Protein AF-I7CII6-F1 (afdb_monomer)

Foldseek 3Di:
DDQDQDDDDDDDDDDDDDDPPVPPPSPSPPPFFDWFWEAEPPPDRDIATATDGNVPNFWQDQQAQKEWEWEWDQPPPVGIAIEIAMDGDPVSGYGYYYYDPRSVHRYCRPGHHDPAWDKAWEQEPVDRDIDIDIAHHQWAWDWDQDPNWTKTWTDNPPPLADFDWDDRPQKTWTDDHPDSYTYIYGPPFDKDKGWGWDDDPPNGTTIMITIDGD

Mean predicted aligned error: 11.86 Å

Nearest PDB structures (foldseek):
  6gxz-assembly2_D  TM=3.093E-01  e=2.184E+00  Homo sapiens
  21bi-assembly1_A  TM=2.264E-01  e=2.184E+00  Homo sapiens
  5okn-assembly7_G  TM=2.406E-01  e=8.728E+00  Homo sapiens

Organism: Mycoplasma haematolamae (strain Purdue) (NCBI:txid1212765)

Secondary structure (DSSP, 8-state):
---------PPP-----S------------SS-EEEEEEESSSTT-EEEEEE-TTT-----TT-SEEEEEEEEE-GGG-EEEEEEEEE-TT---EEEE-GGGGG-SB-TTSPBPTTPEEEEEEESSSS-EEEEEEPTT-EEEEEEETTEEEEEEES---TTS--EEEETTEEEEEPTTSSEEEEEESSS-EEEEEEEEE-STTPEEEEEEEEE-

Sequence (214 aa):
MNWTKNIAYAVAFLSGTGTVAKVTYDYSVPSGGKLVKAKKDHASGQEVGVWLPDSLAKEIPEKSKLQMVLGIHKSGEKGECINVSYQGDASSRGGVILQGTLANHSDLRNMTICNGQEIWTVTVKEKEENKKIRCPYGYGLTTDSRDGRKLLKCRTDRRNTENEELNLEGIKCKKELYKNLFVCTADSKVLSTEYTALPGASNRQDPAIELKTN

Solvent-accessible surface area (backbone atoms only — not comparable to full-atom values): 12582 Å² total; per-residue (Å²): 139,87,83,80,90,75,89,74,90,74,84,80,84,89,77,81,93,74,79,88,73,79,78,73,75,80,73,78,69,70,91,67,46,34,79,42,72,28,33,29,75,85,45,91,78,44,70,44,70,28,32,28,25,61,97,60,48,69,83,48,51,52,77,19,26,24,27,42,36,36,32,78,38,78,54,69,98,75,42,69,20,42,36,80,48,44,40,61,38,97,82,29,65,18,23,40,34,23,30,78,76,47,52,78,54,54,68,41,51,89,52,48,65,50,85,63,56,44,67,36,36,42,31,42,72,93,43,99,49,73,49,75,50,73,21,57,71,64,28,24,79,42,82,45,80,57,96,91,38,45,32,40,29,56,37,73,68,57,74,74,85,55,81,45,75,45,78,52,92,67,30,44,31,36,40,45,77,88,45,60,35,32,46,28,45,45,86,86,42,56,69,46,78,42,56,32,46,40,90,39,85,71,100,42,30,38,55,30,39,36,56,43,73,96

pLDDT: mean 74.93, std 17.44, range [28.62, 91.62]

Radius of gyration: 19.78 Å; Cα contacts (8 Å, |Δi|>4): 459; chains: 1; bounding box: 50×59×42 Å

Structure (mmCIF, N/CA/C/O backbone):
data_AF-I7CII6-F1
#
_entry.id   AF-I7CII6-F1
#
loop_
_atom_site.group_PDB
_atom_site.id
_atom_site.type_symbol
_atom_site.label_atom_id
_atom_site.label_alt_id
_atom_site.label_comp_id
_atom_site.label_asym_id
_atom_site.label_entity_id
_atom_site.label_seq_id
_atom_site.pdbx_PDB_ins_code
_atom_site.Cartn_x
_atom_site.Cartn_y
_atom_site.Cartn_z
_atom_site.occupancy
_atom_site.B_iso_or_equiv
_atom_site.auth_seq_id
_atom_site.auth_comp_id
_atom_site.auth_asym_id
_atom_site.auth_atom_id
_atom_site.pdbx_PDB_model_num
ATOM 1 N N . MET A 1 1 ? 30.059 -0.214 8.439 1.00 31.77 1 MET A N 1
ATOM 2 C CA . MET A 1 1 ? 29.279 -1.041 7.491 1.00 31.77 1 MET A CA 1
ATOM 3 C C . MET A 1 1 ? 29.060 -2.396 8.139 1.00 31.77 1 MET A C 1
ATOM 5 O O . MET A 1 1 ? 29.992 -3.187 8.178 1.00 31.77 1 MET A O 1
ATOM 9 N N . ASN A 1 2 ? 27.883 -2.633 8.718 1.00 29.58 2 ASN A N 1
ATOM 10 C CA . ASN A 1 2 ? 27.575 -3.902 9.380 1.00 29.58 2 ASN A CA 1
ATOM 11 C C . ASN A 1 2 ? 26.781 -4.780 8.411 1.00 29.58 2 ASN A C 1
ATOM 13 O O . ASN A 1 2 ? 25.646 -4.459 8.077 1.00 29.58 2 ASN A O 1
ATOM 17 N N . TRP A 1 3 ? 27.401 -5.861 7.943 1.00 28.62 3 TRP A N 1
ATOM 18 C CA . TRP A 1 3 ? 26.752 -6.902 7.149 1.00 28.62 3 TRP A CA 1
ATOM 19 C C . TRP A 1 3 ? 26.137 -7.925 8.104 1.00 28.62 3 TRP A C 1
ATOM 21 O O . TRP A 1 3 ? 26.843 -8.484 8.943 1.00 28.62 3 TRP A O 1
ATOM 31 N N . THR A 1 4 ? 24.834 -8.180 7.999 1.00 34.09 4 THR A N 1
ATOM 32 C CA . THR A 1 4 ? 24.155 -9.191 8.820 1.00 34.09 4 THR A CA 1
ATOM 33 C C . THR A 1 4 ? 24.013 -10.477 8.012 1.00 34.09 4 THR A C 1
ATOM 35 O O . THR A 1 4 ? 23.279 -10.520 7.027 1.00 34.09 4 THR A O 1
ATOM 38 N N . LYS A 1 5 ? 24.730 -11.534 8.410 1.00 31.25 5 LYS A N 1
ATOM 39 C CA . LYS A 1 5 ? 24.571 -12.878 7.840 1.00 31.25 5 LYS A CA 1
ATOM 40 C C . LYS A 1 5 ? 23.286 -13.494 8.395 1.00 31.25 5 LYS A C 1
ATOM 42 O O . LYS A 1 5 ? 23.275 -13.945 9.534 1.00 31.25 5 LYS A O 1
ATOM 47 N N . ASN A 1 6 ? 22.212 -13.509 7.612 1.00 38.72 6 ASN A N 1
ATOM 48 C CA . ASN A 1 6 ? 21.009 -14.270 7.944 1.00 38.72 6 ASN A CA 1
ATOM 49 C C . ASN A 1 6 ? 20.972 -15.532 7.079 1.00 38.72 6 ASN A C 1
ATOM 51 O O . ASN A 1 6 ? 20.890 -15.448 5.856 1.00 38.72 6 ASN A O 1
ATOM 55 N N . ILE A 1 7 ? 21.059 -16.698 7.720 1.00 38.06 7 ILE A N 1
ATOM 56 C CA . ILE A 1 7 ? 20.942 -18.005 7.067 1.00 38.06 7 ILE A CA 1
ATOM 57 C C . ILE A 1 7 ? 19.471 -18.194 6.682 1.00 38.06 7 ILE A C 1
ATOM 59 O O . ILE A 1 7 ? 18.633 -18.488 7.533 1.00 38.06 7 ILE A O 1
ATOM 63 N N . ALA A 1 8 ? 19.144 -17.997 5.407 1.00 39.72 8 ALA A N 1
ATOM 64 C CA . ALA A 1 8 ? 17.835 -18.339 4.865 1.00 39.72 8 ALA A CA 1
ATOM 65 C C . ALA A 1 8 ? 17.849 -19.808 4.420 1.00 39.72 8 ALA A C 1
ATOM 67 O O . ALA A 1 8 ? 18.541 -20.177 3.472 1.00 39.72 8 ALA A O 1
ATOM 68 N N . TYR A 1 9 ? 17.085 -20.656 5.107 1.00 36.91 9 TYR A N 1
ATOM 69 C CA . TYR A 1 9 ? 16.811 -22.022 4.665 1.00 36.91 9 TYR A CA 1
ATOM 70 C C . TYR A 1 9 ? 15.912 -21.970 3.420 1.00 36.91 9 TYR A C 1
ATOM 72 O O . TYR A 1 9 ? 14.701 -21.800 3.533 1.00 36.91 9 TYR A O 1
ATOM 80 N N . ALA A 1 10 ? 16.501 -22.078 2.228 1.00 38.69 10 ALA A N 1
ATOM 81 C CA . ALA A 1 10 ? 15.765 -22.218 0.976 1.00 38.69 10 ALA A CA 1
ATOM 82 C C . ALA A 1 10 ? 15.686 -23.697 0.565 1.00 38.69 10 ALA A C 1
ATOM 84 O O . ALA A 1 10 ? 16.674 -24.430 0.594 1.00 38.69 10 ALA A O 1
ATOM 85 N N . VAL A 1 11 ? 14.473 -24.120 0.217 1.00 42.62 11 VAL A N 1
ATOM 86 C CA . VAL A 1 11 ? 14.069 -25.486 -0.134 1.00 42.62 11 VAL A CA 1
ATOM 87 C C . VAL A 1 11 ? 14.785 -25.956 -1.407 1.00 42.62 11 VAL A C 1
ATOM 89 O O . VAL A 1 11 ? 14.817 -25.246 -2.410 1.00 42.62 11 VAL A O 1
ATOM 92 N N . ALA A 1 12 ? 15.359 -27.160 -1.355 1.00 41.09 12 ALA A N 1
ATOM 93 C CA . ALA A 1 12 ? 16.062 -27.793 -2.465 1.00 41.09 12 ALA A CA 1
ATOM 94 C C . ALA A 1 12 ? 15.090 -28.197 -3.589 1.00 41.09 12 ALA A C 1
ATOM 96 O O . ALA A 1 12 ? 14.131 -28.931 -3.351 1.00 41.09 12 ALA A O 1
ATOM 97 N N . PHE A 1 13 ? 15.369 -27.765 -4.821 1.00 38.56 13 PHE A N 1
ATOM 98 C CA . PHE A 1 13 ? 14.765 -28.350 -6.018 1.00 38.56 13 PHE A CA 1
ATOM 99 C C . PHE A 1 13 ? 15.357 -29.750 -6.237 1.00 38.56 13 PHE A C 1
ATOM 101 O O . PHE A 1 13 ? 16.550 -29.906 -6.493 1.00 38.56 13 PHE A O 1
ATOM 108 N N . LEU A 1 14 ? 14.513 -30.774 -6.101 1.00 40.56 14 LEU A N 1
ATOM 109 C CA . LEU A 1 14 ? 14.818 -32.166 -6.421 1.00 40.56 14 LEU A CA 1
ATOM 110 C C . LEU A 1 14 ? 14.778 -32.375 -7.938 1.00 40.56 14 LEU A C 1
ATOM 112 O O . LEU A 1 14 ? 13.701 -32.428 -8.525 1.00 40.56 14 LEU A O 1
ATOM 116 N N . SER A 1 15 ? 15.942 -32.585 -8.550 1.00 33.59 15 SER A N 1
ATOM 117 C CA . SER A 1 15 ? 16.064 -33.429 -9.742 1.00 33.59 15 SER A CA 1
ATOM 118 C C . SER A 1 15 ? 17.517 -33.841 -9.964 1.00 33.59 15 SER A C 1
ATOM 120 O O . SER A 1 15 ? 18.387 -32.981 -10.061 1.00 33.59 15 SER A O 1
ATOM 122 N N . GLY A 1 16 ? 17.749 -35.144 -10.127 1.00 35.50 16 GLY A N 1
ATOM 123 C CA . GLY A 1 16 ? 18.938 -35.663 -10.805 1.00 35.50 16 GLY A CA 1
ATOM 124 C C . GLY A 1 16 ? 20.032 -36.193 -9.885 1.00 35.50 16 GLY A C 1
ATOM 125 O O . GLY A 1 16 ? 20.806 -35.451 -9.299 1.00 35.50 16 GLY A O 1
ATOM 126 N N . THR A 1 17 ? 20.097 -37.514 -9.804 1.00 46.38 17 THR A N 1
ATOM 127 C CA . THR A 1 17 ? 21.139 -38.343 -9.193 1.00 46.38 17 THR A CA 1
ATOM 128 C C . THR A 1 17 ? 22.557 -37.987 -9.656 1.00 46.38 17 THR A C 1
ATOM 130 O O . THR A 1 17 ? 22.828 -38.002 -10.854 1.00 46.38 17 THR A O 1
ATOM 133 N N . GLY A 1 18 ? 23.474 -37.780 -8.705 1.00 33.88 18 GLY A N 1
ATOM 134 C CA . GLY A 1 18 ? 24.918 -37.724 -8.955 1.00 33.88 18 GLY A CA 1
ATOM 135 C C . GLY A 1 18 ? 25.623 -36.691 -8.081 1.00 33.88 18 GLY A C 1
ATOM 136 O O . GLY A 1 18 ? 25.582 -35.509 -8.385 1.00 33.88 18 GLY A O 1
ATOM 137 N N . THR A 1 19 ? 26.276 -37.144 -7.002 1.00 37.19 19 THR A N 1
ATOM 138 C CA . THR A 1 19 ? 27.206 -36.364 -6.152 1.00 37.19 19 THR A CA 1
ATOM 139 C C . THR A 1 19 ? 26.698 -34.988 -5.705 1.00 37.19 19 THR A C 1
ATOM 141 O O . THR A 1 19 ? 26.889 -33.978 -6.375 1.00 37.19 19 THR A O 1
ATOM 144 N N . VAL A 1 20 ? 26.101 -34.942 -4.509 1.00 39.72 20 VAL A N 1
ATOM 145 C CA . VAL A 1 20 ? 25.655 -33.714 -3.834 1.00 39.72 20 VAL A CA 1
ATOM 146 C C . VAL A 1 20 ? 26.872 -32.863 -3.449 1.00 39.72 20 VAL A C 1
ATOM 148 O O . VAL A 1 20 ? 27.310 -32.843 -2.300 1.00 39.72 20 VAL A O 1
ATOM 151 N N . ALA A 1 21 ? 27.428 -32.133 -4.412 1.00 35.44 21 ALA A N 1
ATOM 152 C CA . ALA A 1 21 ? 28.144 -30.908 -4.118 1.00 35.44 21 ALA A CA 1
ATOM 153 C C . ALA A 1 21 ? 27.093 -29.951 -3.556 1.00 35.44 21 ALA A C 1
ATOM 155 O O . ALA A 1 21 ? 26.259 -29.409 -4.281 1.00 35.44 21 ALA A O 1
ATOM 156 N N . LYS A 1 22 ? 27.069 -29.819 -2.230 1.00 37.97 22 LYS A N 1
ATOM 157 C CA . LYS A 1 22 ? 26.228 -28.866 -1.514 1.00 37.97 22 LYS A CA 1
ATOM 158 C C . LYS A 1 22 ? 26.759 -27.468 -1.841 1.00 37.97 22 LYS A C 1
ATOM 160 O O . LYS A 1 22 ? 27.524 -26.891 -1.072 1.00 37.97 22 LYS A O 1
ATOM 165 N N . VAL A 1 23 ? 26.426 -26.963 -3.030 1.00 38.12 23 VAL A N 1
ATOM 166 C CA . VAL A 1 23 ? 26.737 -25.596 -3.441 1.00 38.12 23 VAL A CA 1
ATOM 167 C C . VAL A 1 23 ? 25.878 -24.700 -2.567 1.00 38.12 23 VAL A C 1
ATOM 169 O O . VAL A 1 23 ? 24.705 -24.446 -2.828 1.00 38.12 23 VAL A O 1
ATOM 172 N N . THR A 1 24 ? 26.462 -24.304 -1.444 1.00 37.50 24 THR A N 1
ATOM 173 C CA . THR A 1 24 ? 25.877 -23.314 -0.557 1.00 37.50 24 THR A CA 1
ATOM 174 C C . THR A 1 24 ? 26.123 -21.993 -1.264 1.00 37.50 24 THR A C 1
ATOM 176 O O . THR A 1 24 ? 27.210 -21.430 -1.168 1.00 37.50 24 THR A O 1
ATOM 179 N N . TYR A 1 25 ? 25.169 -21.551 -2.082 1.00 37.03 25 TYR A N 1
ATOM 180 C CA . TYR A 1 25 ? 25.204 -20.188 -2.585 1.00 37.03 25 TYR A CA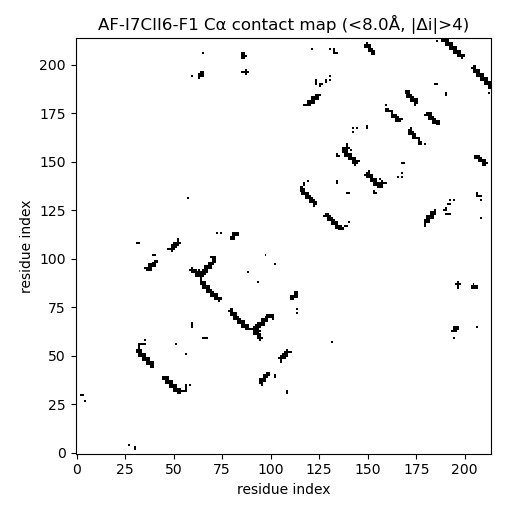 1
ATOM 181 C C . TYR A 1 25 ? 25.037 -19.279 -1.369 1.00 37.03 25 TYR A C 1
ATOM 183 O O . TYR A 1 25 ? 23.935 -19.149 -0.835 1.00 37.03 25 TYR A O 1
ATOM 191 N N . ASP A 1 26 ? 26.140 -18.682 -0.917 1.00 32.00 26 ASP A N 1
ATOM 192 C CA . ASP A 1 26 ? 26.126 -17.509 -0.049 1.00 32.00 26 ASP A CA 1
ATOM 193 C C . ASP A 1 26 ? 25.464 -16.382 -0.856 1.00 32.00 26 ASP A C 1
ATOM 195 O O . ASP A 1 26 ? 26.118 -15.543 -1.480 1.00 32.00 26 ASP A O 1
ATOM 199 N N . TYR A 1 27 ? 24.129 -16.387 -0.901 1.00 39.34 27 TYR A N 1
ATOM 200 C CA . TYR A 1 27 ? 23.359 -15.218 -1.292 1.00 39.34 27 TYR A CA 1
ATOM 201 C C . TYR A 1 27 ? 23.576 -14.192 -0.187 1.00 39.34 27 TYR A C 1
ATOM 203 O O . TYR A 1 27 ? 22.810 -14.076 0.768 1.00 39.34 27 TYR A O 1
ATOM 211 N N . SER A 1 28 ? 24.671 -13.451 -0.311 1.00 41.22 28 SER A N 1
ATOM 212 C CA . SER A 1 28 ? 24.810 -12.161 0.336 1.00 41.22 28 SER A CA 1
ATOM 213 C C . SER A 1 28 ? 23.635 -11.330 -0.166 1.00 41.22 28 SER A C 1
ATOM 215 O O . SER A 1 28 ? 23.586 -10.936 -1.325 1.00 41.22 28 SER A O 1
ATOM 217 N N . VAL A 1 29 ? 22.616 -11.163 0.677 1.00 46.69 29 VAL A N 1
ATOM 218 C CA . VAL A 1 29 ? 21.493 -10.272 0.401 1.00 46.69 29 VAL A CA 1
ATOM 219 C C . VAL A 1 29 ? 21.997 -8.863 0.713 1.00 46.69 29 VAL A C 1
ATOM 221 O O . VAL A 1 29 ? 22.293 -8.596 1.880 1.00 46.69 29 VAL A O 1
ATOM 224 N N . PRO A 1 30 ? 22.141 -7.960 -0.280 1.00 45.31 30 PRO A N 1
ATOM 225 C CA . PRO A 1 30 ? 22.404 -6.555 -0.007 1.00 45.31 30 PRO A CA 1
ATOM 226 C C . PRO A 1 30 ? 21.464 -6.024 1.072 1.00 45.31 30 PRO A C 1
ATOM 228 O O . PRO A 1 30 ? 20.262 -6.295 1.033 1.00 45.31 30 PRO A O 1
ATOM 231 N N . SER A 1 31 ? 22.020 -5.290 2.035 1.00 58.12 31 SER A N 1
ATOM 232 C CA . SER A 1 31 ? 21.248 -4.620 3.076 1.00 58.12 31 SER A CA 1
ATOM 233 C C . SER A 1 31 ? 20.226 -3.682 2.434 1.00 58.12 31 SER A C 1
ATOM 235 O O . SER A 1 31 ? 20.609 -2.762 1.712 1.00 58.12 31 SER A O 1
ATOM 237 N N . GLY A 1 32 ? 18.950 -3.921 2.720 1.00 66.50 32 GLY A N 1
ATOM 238 C CA . GLY A 1 32 ? 17.827 -3.137 2.224 1.00 66.50 32 GLY A CA 1
ATOM 239 C C . GLY A 1 32 ? 17.033 -3.856 1.135 1.00 66.50 32 GLY A C 1
ATOM 240 O O . GLY A 1 32 ? 17.577 -4.350 0.150 1.00 66.50 32 GLY A O 1
ATOM 241 N N . GLY A 1 33 ? 15.723 -3.926 1.327 1.00 74.38 33 GLY A N 1
ATOM 242 C CA . GLY A 1 33 ? 14.744 -4.516 0.429 1.00 74.38 33 GLY A CA 1
ATOM 243 C C . GLY A 1 33 ? 14.133 -5.829 0.917 1.00 74.38 33 GLY A C 1
ATOM 244 O O . GLY A 1 33 ? 14.602 -6.462 1.860 1.00 74.38 33 GLY A O 1
ATOM 245 N N . LYS A 1 34 ? 13.060 -6.256 0.243 1.00 84.81 34 LYS A N 1
ATOM 246 C CA . LYS A 1 34 ? 12.370 -7.531 0.498 1.00 84.81 34 LYS A CA 1
ATOM 247 C C . LYS A 1 34 ? 12.097 -8.246 -0.820 1.00 84.81 34 LYS A C 1
ATOM 249 O O . LYS A 1 34 ? 11.680 -7.612 -1.790 1.00 84.81 34 LYS A O 1
ATOM 254 N N . LEU A 1 35 ? 12.314 -9.560 -0.837 1.00 86.69 35 LEU A N 1
ATOM 255 C CA . LEU A 1 35 ? 11.889 -10.421 -1.935 1.00 86.69 35 LEU A CA 1
ATOM 256 C C . LEU A 1 35 ? 10.369 -10.583 -1.877 1.00 86.69 35 LEU A C 1
ATOM 258 O O . LEU A 1 35 ? 9.829 -11.024 -0.861 1.00 86.69 35 LEU A O 1
ATOM 262 N N . VAL A 1 36 ? 9.687 -10.230 -2.961 1.00 86.50 36 VAL A N 1
ATOM 263 C CA . VAL A 1 36 ? 8.238 -10.408 -3.096 1.00 86.50 36 VAL A CA 1
ATOM 264 C C . VAL A 1 36 ? 7.915 -11.188 -4.358 1.00 86.50 36 VAL A C 1
ATOM 266 O O . VAL A 1 36 ? 8.675 -11.176 -5.328 1.00 86.50 36 VAL A O 1
ATOM 269 N N . LYS A 1 37 ? 6.755 -11.841 -4.357 1.00 88.88 37 LYS A N 1
ATOM 270 C CA . LYS A 1 37 ? 6.185 -12.448 -5.554 1.00 88.88 37 LYS A CA 1
ATOM 271 C C . LYS A 1 37 ? 5.469 -11.363 -6.359 1.00 88.88 37 LYS A C 1
ATOM 273 O O . LYS A 1 37 ? 4.604 -10.669 -5.825 1.00 88.88 37 LYS A O 1
ATOM 278 N N . ALA A 1 38 ? 5.849 -11.190 -7.619 1.00 88.62 38 ALA A N 1
ATOM 279 C CA . ALA A 1 38 ? 5.279 -10.182 -8.502 1.00 88.62 38 ALA A CA 1
ATOM 280 C C . ALA A 1 38 ? 4.771 -10.812 -9.802 1.00 88.62 38 ALA A C 1
ATOM 282 O O . ALA A 1 38 ? 5.410 -11.696 -10.371 1.00 88.62 38 ALA A O 1
ATOM 283 N N . LYS A 1 39 ? 3.618 -10.340 -10.274 1.00 89.56 39 LYS A N 1
ATOM 284 C CA . LYS A 1 39 ? 2.979 -10.766 -11.522 1.00 89.56 39 LYS A CA 1
ATOM 285 C C . LYS A 1 39 ? 3.499 -9.923 -12.680 1.00 89.56 39 LYS A C 1
ATOM 287 O O . LYS A 1 39 ? 3.647 -8.710 -12.545 1.00 89.56 39 LYS A O 1
ATOM 292 N N . LYS A 1 40 ? 3.746 -10.538 -13.832 1.00 88.69 40 LYS A N 1
ATOM 293 C CA . LYS A 1 40 ? 4.080 -9.806 -15.063 1.00 88.69 40 LYS A CA 1
ATOM 294 C C . LYS A 1 40 ? 2.801 -9.388 -15.790 1.00 88.69 40 LYS A C 1
ATOM 296 O O . LYS A 1 40 ? 1.938 -10.230 -16.017 1.00 88.69 40 LYS A O 1
ATOM 301 N N . ASP A 1 41 ? 2.702 -8.120 -16.188 1.00 78.69 41 ASP A N 1
ATOM 302 C CA . ASP A 1 41 ? 1.493 -7.541 -16.811 1.00 78.69 41 ASP A CA 1
ATOM 303 C C . ASP A 1 41 ? 1.114 -8.207 -18.157 1.00 78.69 41 ASP A C 1
ATOM 305 O O . ASP A 1 41 ? -0.058 -8.360 -18.483 1.00 78.69 41 ASP A O 1
ATOM 309 N N . HIS A 1 42 ? 2.104 -8.690 -18.923 1.00 63.06 42 HIS A N 1
ATOM 310 C CA . HIS A 1 42 ? 1.897 -9.198 -20.293 1.00 63.06 42 HIS A CA 1
ATOM 311 C C . HIS A 1 42 ? 2.171 -10.694 -20.506 1.00 63.06 42 HIS A C 1
ATOM 313 O O . HIS A 1 42 ? 1.974 -11.196 -21.609 1.00 63.06 42 HIS A O 1
ATOM 319 N N . ALA A 1 43 ? 2.608 -11.430 -19.483 1.00 58.53 43 ALA A N 1
ATOM 320 C CA . ALA A 1 43 ? 2.887 -12.860 -19.606 1.00 58.53 43 ALA A CA 1
ATOM 321 C C . ALA A 1 43 ? 1.905 -13.634 -18.732 1.00 58.53 43 ALA A C 1
ATOM 323 O O . ALA A 1 43 ? 2.163 -13.782 -17.547 1.00 58.53 43 ALA A O 1
ATOM 324 N N . SER A 1 44 ? 0.769 -14.055 -19.300 1.00 57.03 44 SER A N 1
ATOM 325 C CA . SER A 1 44 ? -0.172 -15.078 -18.793 1.00 57.03 44 SER A CA 1
ATOM 326 C C . SER A 1 44 ? -0.027 -15.484 -17.309 1.00 57.03 44 SER A C 1
ATOM 328 O O . SER A 1 44 ? 0.291 -16.634 -17.007 1.00 57.03 44 SER A O 1
ATOM 330 N N . GLY A 1 45 ? -0.218 -14.548 -16.372 1.00 62.91 45 GLY A N 1
ATOM 331 C CA . GLY A 1 45 ? -0.141 -14.823 -14.932 1.00 62.91 45 GLY A CA 1
ATOM 332 C C . GLY A 1 45 ? 1.204 -15.361 -14.416 1.00 62.91 45 GLY A C 1
ATOM 333 O O . GLY A 1 45 ? 1.234 -15.926 -13.327 1.00 62.91 45 GLY A O 1
ATOM 334 N N . GLN A 1 46 ? 2.304 -15.214 -15.161 1.00 79.75 46 GLN A N 1
ATOM 335 C CA . GLN A 1 46 ? 3.629 -15.612 -14.700 1.00 79.75 46 GLN A CA 1
ATOM 336 C C . GLN A 1 46 ? 4.039 -14.773 -13.492 1.00 79.75 46 GLN A C 1
ATOM 338 O O . GLN A 1 46 ? 4.060 -13.538 -13.533 1.00 79.75 46 GLN A O 1
ATOM 343 N N . GLU A 1 47 ? 4.403 -15.478 -12.428 1.00 86.25 47 GLU A N 1
ATOM 344 C CA . GLU A 1 47 ? 4.889 -14.901 -11.186 1.00 86.25 47 GLU A CA 1
ATOM 345 C C . GLU A 1 47 ? 6.400 -15.076 -11.083 1.00 86.25 47 GLU A C 1
ATOM 347 O O . GLU A 1 47 ? 6.946 -16.142 -11.364 1.00 86.25 47 GLU A O 1
ATOM 352 N N . VAL A 1 48 ? 7.079 -14.014 -10.668 1.00 87.06 48 VAL A N 1
ATOM 353 C CA . VAL A 1 48 ? 8.527 -13.989 -10.464 1.00 87.06 48 VAL A CA 1
ATOM 354 C C . VAL A 1 48 ? 8.860 -13.435 -9.090 1.00 87.06 48 VAL A C 1
ATOM 356 O O . VAL A 1 48 ? 8.157 -12.573 -8.564 1.00 87.06 48 VAL A O 1
ATOM 359 N N . GLY A 1 49 ? 9.943 -13.935 -8.500 1.00 88.75 49 GLY A N 1
ATOM 360 C CA . GLY A 1 49 ? 10.528 -13.328 -7.311 1.00 88.75 49 GLY A CA 1
ATOM 361 C C . GLY A 1 49 ? 11.299 -12.070 -7.698 1.00 88.75 49 GLY A C 1
ATOM 362 O O . GLY A 1 49 ? 12.200 -12.147 -8.533 1.00 88.75 49 GLY A O 1
ATOM 363 N N . VAL A 1 50 ? 10.958 -10.931 -7.095 1.00 88.00 50 VAL A N 1
ATOM 364 C CA . VAL A 1 50 ? 11.651 -9.655 -7.318 1.00 88.00 50 VAL A CA 1
ATOM 365 C C . VAL A 1 50 ? 12.045 -9.013 -5.999 1.00 88.00 50 VAL A C 1
ATOM 367 O O . VAL A 1 50 ? 11.235 -8.898 -5.078 1.00 88.00 50 VAL A O 1
ATOM 370 N N . TRP A 1 51 ? 13.299 -8.576 -5.909 1.00 89.44 51 TRP A N 1
ATOM 371 C CA . TRP A 1 51 ? 13.781 -7.781 -4.785 1.00 89.44 51 TRP A CA 1
ATOM 372 C C . TRP A 1 51 ? 13.337 -6.328 -4.940 1.00 89.44 51 TRP A C 1
ATOM 374 O O . TRP A 1 51 ? 13.787 -5.630 -5.847 1.00 89.44 51 TRP A O 1
ATOM 384 N N . LEU A 1 52 ? 12.456 -5.865 -4.054 1.00 88.50 52 LEU A N 1
ATOM 385 C CA . LEU A 1 52 ? 12.007 -4.473 -4.020 1.00 88.50 52 LEU A CA 1
ATOM 386 C C . LEU A 1 52 ? 12.872 -3.630 -3.077 1.00 88.50 52 LEU A C 1
ATOM 388 O O . LEU A 1 52 ? 13.311 -4.158 -2.055 1.00 88.50 52 LEU A O 1
ATOM 392 N N . PRO A 1 53 ? 13.066 -2.325 -3.351 1.00 86.75 53 PRO A N 1
ATOM 393 C CA . PRO A 1 53 ? 13.700 -1.408 -2.402 1.00 86.75 53 PRO A CA 1
ATOM 394 C C . PRO A 1 53 ? 12.874 -1.293 -1.108 1.00 86.75 53 PRO A C 1
ATOM 396 O O . PRO A 1 53 ? 11.656 -1.468 -1.134 1.00 86.75 53 PRO A O 1
ATOM 399 N N . ASP A 1 54 ? 13.497 -0.945 0.023 1.00 81.50 54 ASP A N 1
ATOM 400 C CA . ASP A 1 54 ? 12.842 -0.882 1.352 1.00 81.50 54 ASP A CA 1
ATOM 401 C C . ASP A 1 54 ? 11.568 -0.031 1.389 1.00 81.50 54 ASP A C 1
ATOM 403 O O . ASP A 1 54 ? 10.573 -0.349 2.041 1.00 81.50 54 ASP A O 1
ATOM 407 N N . SER A 1 55 ? 11.572 1.063 0.641 1.00 77.81 55 SER A N 1
ATOM 408 C CA . SER A 1 55 ? 10.438 1.975 0.510 1.00 77.81 55 SER A CA 1
ATOM 409 C C . SER A 1 55 ? 9.234 1.350 -0.220 1.00 77.81 55 SER A C 1
ATOM 411 O O . SER A 1 55 ? 8.109 1.838 -0.063 1.00 77.81 55 SER A O 1
ATOM 413 N N . LEU A 1 56 ? 9.445 0.250 -0.955 1.00 79.88 56 LEU A N 1
ATOM 414 C CA . LEU A 1 56 ? 8.436 -0.587 -1.618 1.00 79.88 56 LEU A CA 1
ATOM 415 C C . LEU A 1 56 ? 8.299 -1.997 -1.034 1.00 79.88 56 LEU A C 1
ATOM 417 O O . LEU A 1 56 ? 7.400 -2.718 -1.452 1.00 79.88 56 LEU A O 1
ATOM 421 N N . ALA A 1 57 ? 9.104 -2.378 -0.042 1.00 66.38 57 ALA A N 1
ATOM 422 C CA . ALA A 1 57 ? 9.104 -3.694 0.609 1.00 6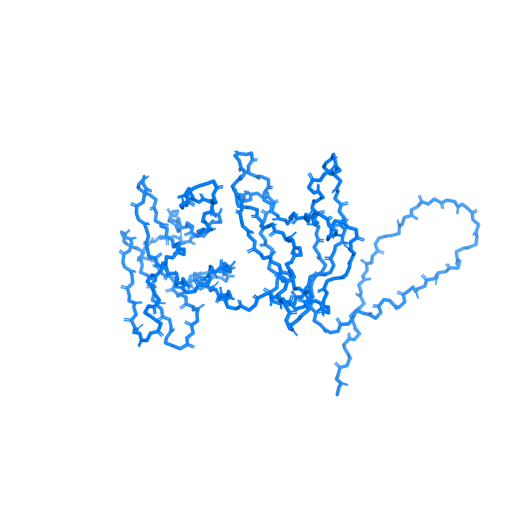6.38 57 ALA A CA 1
ATOM 423 C C . ALA A 1 57 ? 7.826 -4.013 1.426 1.00 66.38 57 ALA A C 1
ATOM 425 O O . ALA A 1 57 ? 7.821 -4.874 2.307 1.00 66.38 57 ALA A O 1
ATOM 426 N N . LYS A 1 58 ? 6.729 -3.302 1.164 1.00 68.56 58 LYS A N 1
ATOM 427 C CA . LYS A 1 58 ? 5.436 -3.459 1.824 1.00 68.56 58 LYS A CA 1
ATOM 428 C C . LYS A 1 58 ? 4.596 -4.435 1.029 1.00 68.56 58 LYS A C 1
ATOM 430 O O . LYS A 1 58 ? 4.415 -4.280 -0.174 1.00 68.56 58 LYS A O 1
ATOM 435 N N . GLU A 1 59 ? 4.051 -5.410 1.728 1.00 66.25 59 GLU A N 1
ATOM 436 C CA . GLU A 1 59 ? 3.260 -6.459 1.115 1.00 66.25 59 GLU A CA 1
ATOM 437 C C . GLU A 1 59 ? 1.795 -6.030 1.066 1.00 66.25 59 GLU A C 1
ATOM 439 O O . GLU A 1 59 ? 1.151 -5.858 2.102 1.00 66.25 59 GLU A O 1
ATOM 444 N N . ILE A 1 60 ? 1.270 -5.831 -0.144 1.00 82.31 60 ILE A N 1
ATOM 445 C CA . ILE A 1 60 ? -0.176 -5.843 -0.341 1.00 82.31 60 ILE A CA 1
ATOM 446 C C . ILE A 1 60 ? -0.583 -7.318 -0.371 1.00 82.31 60 ILE A C 1
ATOM 448 O O . ILE A 1 60 ? -0.137 -8.022 -1.276 1.00 82.31 60 ILE A O 1
ATOM 452 N N . PRO A 1 61 ? -1.376 -7.808 0.599 1.00 83.25 61 PRO A N 1
ATOM 453 C CA . PRO A 1 61 ? -1.695 -9.228 0.700 1.00 83.25 61 PRO A CA 1
ATOM 454 C C . PRO A 1 61 ? -2.371 -9.748 -0.567 1.00 83.25 61 PRO A C 1
ATOM 456 O O . PRO A 1 61 ? -3.172 -9.033 -1.164 1.00 83.25 61 PRO A O 1
ATOM 459 N N . GLU A 1 62 ? -2.150 -11.012 -0.922 1.00 82.88 62 GLU A N 1
ATOM 460 C CA . GLU A 1 62 ? -2.803 -11.628 -2.088 1.00 82.88 62 GLU A CA 1
ATOM 461 C C . GLU A 1 62 ? -4.330 -11.590 -2.005 1.00 82.88 62 GLU A C 1
ATOM 463 O O . GLU A 1 62 ? -4.980 -11.444 -3.026 1.00 82.88 62 GLU A O 1
ATOM 468 N N . LYS A 1 63 ? -4.903 -11.639 -0.797 1.00 83.38 63 LYS A N 1
ATOM 469 C CA . LYS A 1 63 ? -6.354 -11.526 -0.557 1.00 83.38 63 LYS A CA 1
ATOM 470 C C . LYS A 1 63 ? -6.917 -10.099 -0.652 1.00 83.38 63 LYS A C 1
ATOM 472 O O . LYS A 1 63 ? -8.090 -9.881 -0.371 1.00 83.38 63 LYS A O 1
ATOM 477 N N . SER A 1 64 ? -6.073 -9.108 -0.932 1.00 84.50 64 SER A N 1
ATOM 478 C CA . SER A 1 64 ? -6.469 -7.702 -1.049 1.00 84.50 64 SER A CA 1
ATOM 479 C C . SER A 1 64 ? -7.191 -7.440 -2.369 1.00 84.50 64 SER A C 1
ATOM 481 O O . SER A 1 64 ? -6.871 -8.038 -3.391 1.00 84.50 64 SER A O 1
ATOM 483 N N . LYS A 1 65 ? -8.099 -6.463 -2.381 1.00 85.00 65 LYS A N 1
ATOM 484 C CA . LYS A 1 65 ? -8.683 -5.926 -3.625 1.00 85.00 65 LYS A CA 1
ATOM 485 C C . LYS A 1 65 ? -7.785 -4.906 -4.319 1.00 85.00 65 LYS A C 1
ATOM 487 O O . LYS A 1 65 ? -8.065 -4.507 -5.440 1.00 85.00 65 LYS A O 1
ATOM 492 N N . LEU A 1 66 ? -6.738 -4.441 -3.647 1.00 87.81 66 LEU A N 1
ATOM 493 C CA . LEU A 1 66 ? -5.755 -3.504 -4.179 1.00 87.81 66 LEU A CA 1
ATOM 494 C C . LEU A 1 66 ? -4.549 -4.263 -4.743 1.00 87.81 66 LEU A C 1
ATOM 496 O O . LEU A 1 66 ? -4.060 -5.192 -4.103 1.00 87.81 66 LEU A O 1
ATOM 500 N N . GLN A 1 67 ? -4.032 -3.822 -5.883 1.00 89.25 67 GLN A N 1
ATOM 501 C CA . GLN A 1 67 ? -2.758 -4.251 -6.457 1.00 89.25 67 GLN A CA 1
ATOM 502 C C . GLN A 1 67 ? -1.838 -3.037 -6.621 1.00 89.25 67 GLN A C 1
ATOM 504 O O . GLN A 1 67 ? -2.291 -1.952 -6.992 1.00 89.25 67 GLN A O 1
ATOM 509 N N . MET A 1 68 ? -0.545 -3.220 -6.348 1.00 89.88 68 MET A N 1
ATOM 510 C CA . MET A 1 68 ? 0.495 -2.224 -6.606 1.00 89.88 68 MET A CA 1
ATOM 511 C C . MET A 1 68 ? 1.110 -2.491 -7.972 1.00 89.88 68 MET A C 1
ATOM 513 O O . MET A 1 68 ? 1.619 -3.579 -8.219 1.00 89.88 68 MET A O 1
ATOM 517 N N . VAL A 1 69 ? 1.099 -1.491 -8.837 1.00 90.19 69 VAL A N 1
ATOM 518 C CA . VAL A 1 69 ? 1.581 -1.589 -10.211 1.00 90.19 69 VAL A CA 1
ATOM 519 C C . VAL A 1 69 ? 2.860 -0.770 -10.339 1.00 90.19 69 VAL A C 1
ATOM 521 O O . VAL A 1 69 ? 2.872 0.431 -10.054 1.00 90.19 6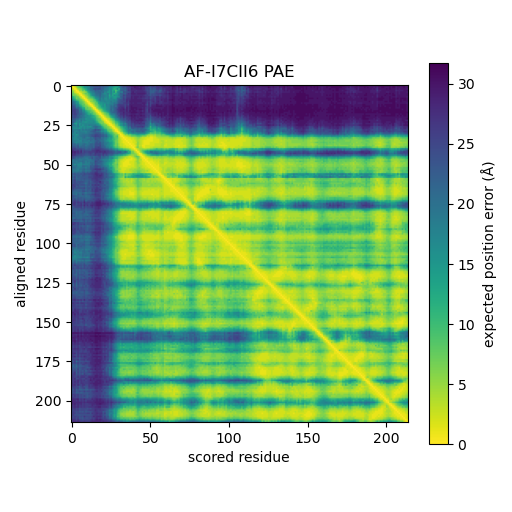9 VAL A O 1
ATOM 524 N N . LEU A 1 70 ? 3.945 -1.427 -10.735 1.00 91.62 70 LEU A N 1
ATOM 525 C CA . LEU A 1 70 ? 5.276 -0.849 -10.871 1.00 91.62 70 LEU A CA 1
ATOM 526 C C . LEU A 1 70 ? 5.643 -0.748 -12.352 1.00 91.62 70 LEU A C 1
ATOM 528 O O . LEU A 1 70 ? 5.648 -1.751 -13.064 1.00 91.62 70 LEU A O 1
ATOM 532 N N . GLY A 1 71 ? 6.003 0.454 -12.797 1.00 90.94 71 GLY A N 1
ATOM 533 C CA . GLY A 1 71 ? 6.509 0.721 -14.146 1.00 90.94 71 GLY A CA 1
ATOM 534 C C . GLY A 1 71 ? 7.775 1.577 -14.119 1.00 90.94 71 GLY A C 1
ATOM 535 O O . GLY A 1 71 ? 8.121 2.150 -13.087 1.00 90.94 71 GLY A O 1
ATOM 536 N N . ILE A 1 72 ? 8.467 1.686 -15.253 1.00 90.62 72 ILE A N 1
ATOM 537 C CA . ILE A 1 72 ? 9.566 2.648 -15.420 1.00 90.62 72 ILE A CA 1
ATOM 538 C C . ILE A 1 72 ? 9.004 3.989 -15.877 1.00 90.62 72 ILE A C 1
ATOM 540 O O . ILE A 1 72 ? 8.187 4.059 -16.794 1.00 90.62 72 ILE A O 1
ATOM 544 N N . HIS A 1 73 ? 9.485 5.062 -15.261 1.00 86.62 73 HIS A N 1
ATOM 545 C CA . HIS A 1 73 ? 9.297 6.416 -15.750 1.00 86.62 73 HIS A CA 1
ATOM 546 C C . HIS A 1 73 ? 10.656 7.078 -15.974 1.00 86.62 73 HIS A C 1
ATOM 548 O O . HIS A 1 73 ? 11.556 6.998 -15.137 1.00 86.62 73 HIS A O 1
ATOM 554 N N . LYS A 1 74 ? 10.802 7.726 -17.131 1.00 82.56 74 LYS A N 1
ATOM 555 C CA . LYS A 1 74 ? 12.007 8.464 -17.512 1.00 82.56 74 LYS A CA 1
ATOM 556 C C . LYS A 1 74 ? 11.843 9.912 -17.069 1.00 82.56 74 LYS A C 1
ATOM 558 O O . LYS A 1 74 ? 11.226 10.709 -17.768 1.00 82.56 74 LYS A O 1
ATOM 563 N N . SER A 1 75 ? 12.372 10.239 -15.894 1.00 64.88 75 SER A N 1
ATOM 564 C CA . SER A 1 75 ? 12.280 11.581 -15.315 1.00 64.88 75 SER A CA 1
ATOM 565 C C . SER A 1 75 ? 13.479 12.435 -15.737 1.00 64.88 75 SER A C 1
ATOM 567 O O . SER A 1 75 ? 14.292 12.799 -14.888 1.00 64.88 75 SER A O 1
ATOM 569 N N . GLY A 1 76 ? 13.590 12.760 -17.031 1.00 65.50 76 GLY A N 1
ATOM 570 C CA . GLY A 1 76 ? 14.583 13.709 -17.564 1.00 65.50 76 GLY A CA 1
ATOM 571 C C . GLY A 1 76 ? 15.975 13.597 -16.917 1.00 65.50 76 GLY A C 1
ATOM 572 O O . GLY A 1 76 ? 16.572 12.523 -16.902 1.00 65.50 76 GLY A O 1
ATOM 573 N N . GLU A 1 77 ? 16.453 14.695 -16.322 1.00 57.41 77 GLU A N 1
ATOM 574 C CA . GLU A 1 77 ? 17.776 14.832 -15.679 1.00 57.41 77 GLU A CA 1
ATOM 575 C C . GLU A 1 77 ? 18.080 13.823 -14.552 1.00 57.41 77 GLU A C 1
ATOM 577 O O . GLU A 1 77 ? 19.242 13.628 -14.206 1.00 57.41 77 GLU A O 1
ATOM 582 N N . LYS A 1 78 ? 17.069 13.168 -13.965 1.00 61.66 78 LYS A N 1
ATOM 583 C CA . LYS A 1 78 ? 17.236 12.231 -12.835 1.00 61.66 78 LYS A CA 1
ATOM 584 C C . LYS A 1 78 ? 17.330 10.759 -13.256 1.00 61.66 78 LYS A C 1
ATOM 586 O O . LYS A 1 78 ? 17.430 9.894 -12.388 1.00 61.66 78 LYS A O 1
ATOM 591 N N . GLY A 1 79 ? 17.310 10.473 -14.558 1.00 79.19 79 GLY A N 1
ATOM 592 C CA . GLY A 1 79 ? 17.370 9.111 -15.088 1.00 79.19 79 GLY A CA 1
ATOM 593 C C . GLY A 1 79 ? 16.060 8.327 -14.932 1.00 79.19 79 GLY A C 1
ATOM 594 O O . GLY A 1 79 ? 14.971 8.896 -14.798 1.00 79.19 79 GLY A O 1
ATOM 595 N N . GLU A 1 80 ? 16.163 7.000 -15.010 1.00 87.75 80 GLU A N 1
ATOM 596 C CA . GLU A 1 80 ? 15.032 6.080 -14.852 1.00 87.75 80 GLU A CA 1
ATOM 597 C C . GLU A 1 80 ? 14.671 5.892 -13.373 1.00 87.75 80 GLU A C 1
ATOM 599 O O . GLU A 1 80 ? 15.536 5.668 -12.525 1.00 87.75 80 GLU A O 1
ATOM 604 N N . CYS A 1 81 ? 13.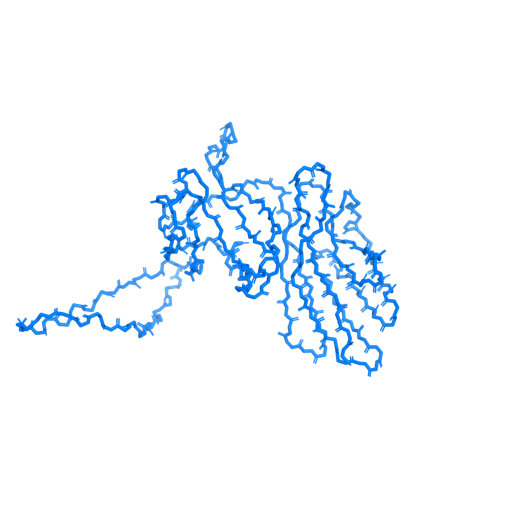377 5.950 -13.063 1.00 88.12 81 CYS A N 1
ATOM 605 C CA . CYS A 1 81 ? 12.848 5.709 -11.725 1.00 88.12 81 CYS A CA 1
ATOM 606 C C . CYS A 1 81 ? 11.629 4.780 -11.765 1.00 88.12 81 CYS A C 1
ATOM 608 O O . CYS A 1 81 ? 10.930 4.672 -12.776 1.00 88.12 81 CYS A O 1
ATOM 610 N N . ILE A 1 82 ? 11.360 4.109 -10.645 1.00 89.75 82 ILE A N 1
ATOM 611 C CA . ILE A 1 82 ? 10.163 3.290 -10.460 1.00 89.75 82 ILE A CA 1
ATOM 612 C C . ILE A 1 82 ? 8.972 4.225 -10.258 1.00 89.75 82 ILE A C 1
ATOM 614 O O . ILE A 1 82 ? 8.894 4.946 -9.260 1.00 89.75 82 ILE A O 1
ATOM 618 N N . ASN A 1 83 ? 8.021 4.179 -11.181 1.00 88.44 83 ASN A N 1
ATOM 619 C CA . ASN A 1 83 ? 6.703 4.761 -11.003 1.00 88.44 83 ASN A CA 1
ATOM 620 C C . ASN A 1 83 ? 5.790 3.753 -10.305 1.00 88.44 83 ASN A C 1
ATOM 622 O O . ASN A 1 83 ? 5.682 2.602 -10.730 1.00 88.44 83 ASN A O 1
ATOM 626 N N . VAL A 1 84 ? 5.118 4.197 -9.248 1.00 87.94 84 VAL A N 1
ATOM 627 C CA . VAL A 1 84 ? 4.201 3.365 -8.465 1.00 87.94 84 VAL A CA 1
ATOM 628 C C . VAL A 1 84 ? 2.789 3.859 -8.713 1.00 87.94 84 VAL A C 1
ATOM 630 O O . VAL A 1 84 ? 2.473 5.025 -8.467 1.00 87.94 84 VAL A O 1
ATOM 633 N N . SER A 1 85 ? 1.930 2.964 -9.168 1.00 86.75 85 SER A N 1
ATOM 634 C CA . SER A 1 85 ? 0.499 3.197 -9.304 1.00 86.75 85 SER A CA 1
ATOM 635 C C . SER A 1 85 ? -0.277 2.058 -8.648 1.00 86.75 85 SER A C 1
ATOM 637 O O . SER A 1 85 ? 0.311 1.117 -8.111 1.00 86.75 85 SER A O 1
ATOM 639 N N . TYR A 1 86 ? -1.599 2.177 -8.618 1.00 87.06 86 TYR A N 1
ATOM 640 C CA . TYR A 1 86 ? -2.468 1.200 -7.985 1.00 87.06 86 TYR A CA 1
ATOM 641 C C . TYR A 1 86 ? -3.652 0.892 -8.884 1.00 87.06 86 TYR A C 1
ATOM 643 O O . TYR A 1 86 ? -4.139 1.767 -9.603 1.00 87.06 86 TYR A O 1
ATOM 651 N N . GLN A 1 87 ? -4.127 -0.344 -8.791 1.00 86.75 87 GLN A N 1
ATOM 652 C CA . GLN A 1 87 ? -5.349 -0.787 -9.443 1.00 86.75 87 GLN A CA 1
ATOM 653 C C . GLN A 1 87 ? -6.192 -1.646 -8.503 1.00 86.75 87 GLN A C 1
ATOM 655 O O . GLN A 1 87 ? -5.686 -2.231 -7.543 1.00 86.75 87 GLN A O 1
ATOM 660 N N . GLY A 1 88 ? -7.493 -1.684 -8.770 1.00 84.19 88 GLY A N 1
ATOM 661 C CA . GLY A 1 88 ? -8.433 -2.563 -8.092 1.00 84.19 88 GLY A CA 1
ATOM 662 C C . GLY A 1 88 ? -8.583 -3.867 -8.863 1.00 84.19 88 GLY A C 1
ATOM 663 O O . GLY A 1 88 ? -8.697 -3.841 -10.085 1.00 84.19 88 GLY A O 1
ATOM 664 N N . ASP A 1 89 ? -8.622 -4.991 -8.156 1.00 82.69 89 ASP A N 1
ATOM 665 C CA . ASP A 1 89 ? -8.947 -6.304 -8.711 1.00 82.69 89 ASP A CA 1
ATOM 666 C C . ASP A 1 89 ? -10.238 -6.812 -8.063 1.00 82.69 89 ASP A C 1
ATOM 668 O O . ASP A 1 89 ? -10.310 -7.054 -6.856 1.00 82.69 89 ASP A O 1
ATOM 672 N N . ALA A 1 90 ? -11.279 -6.967 -8.884 1.00 75.44 90 ALA A N 1
ATOM 673 C CA . ALA A 1 90 ? -12.596 -7.418 -8.433 1.00 75.44 90 ALA A CA 1
ATOM 674 C C . ALA A 1 90 ? -12.585 -8.866 -7.910 1.00 75.44 90 ALA A C 1
ATOM 676 O O . ALA A 1 90 ? -13.479 -9.255 -7.164 1.00 75.44 90 ALA A O 1
ATOM 677 N N . SER A 1 91 ? -11.570 -9.654 -8.279 1.00 78.44 91 SER A N 1
ATOM 678 C CA . SER A 1 91 ? -11.378 -11.037 -7.831 1.00 78.44 91 SER A CA 1
ATOM 679 C C . SER A 1 91 ? -10.541 -11.148 -6.548 1.00 78.44 91 SER A C 1
ATOM 681 O O . SER A 1 91 ? -10.195 -12.259 -6.156 1.00 78.44 91 SER A O 1
ATOM 683 N N . SER A 1 92 ? -10.221 -10.027 -5.887 1.00 80.06 92 SER A N 1
ATOM 684 C CA . SER A 1 92 ? -9.428 -9.979 -4.648 1.00 80.06 92 SER A CA 1
ATOM 685 C C . SER A 1 92 ? -8.056 -10.653 -4.767 1.00 80.06 92 SER A C 1
ATOM 687 O O . SER A 1 92 ? -7.636 -11.352 -3.849 1.00 80.06 92 SER A O 1
ATOM 689 N N . ARG A 1 93 ? -7.366 -10.468 -5.901 1.00 81.75 93 ARG A N 1
ATOM 690 C CA . ARG A 1 93 ? -6.025 -11.013 -6.175 1.00 81.75 93 ARG A CA 1
ATOM 691 C C . ARG A 1 93 ? -4.945 -9.948 -6.027 1.00 81.75 93 ARG A C 1
ATOM 693 O O . ARG A 1 93 ? -4.241 -9.655 -6.997 1.00 81.75 93 ARG A O 1
ATOM 700 N N . GLY A 1 94 ? -4.818 -9.358 -4.848 1.00 86.00 94 GLY A N 1
ATOM 701 C CA . GLY A 1 94 ? -3.819 -8.347 -4.521 1.00 86.00 94 GLY A CA 1
ATOM 702 C C . GLY A 1 94 ? -2.369 -8.764 -4.802 1.00 86.00 94 GLY A C 1
ATOM 703 O O . GLY A 1 94 ? -2.081 -9.833 -5.346 1.00 86.00 94 GLY A O 1
ATOM 704 N N . GLY A 1 95 ? -1.433 -7.885 -4.453 1.00 89.38 95 GLY A N 1
ATOM 705 C CA . GLY A 1 95 ? 0.000 -8.105 -4.660 1.00 89.38 95 GLY A CA 1
ATOM 706 C C . GLY A 1 95 ? 0.642 -7.051 -5.555 1.00 89.38 95 GLY A C 1
ATOM 707 O O . GLY A 1 95 ? 0.173 -5.911 -5.622 1.00 89.38 95 GLY A O 1
ATOM 708 N N . VAL A 1 96 ? 1.742 -7.429 -6.209 1.00 90.44 96 VAL A N 1
ATOM 709 C CA . VAL A 1 96 ? 2.582 -6.536 -7.020 1.00 90.44 96 VAL A CA 1
ATOM 710 C C . VAL A 1 96 ? 2.538 -6.947 -8.488 1.00 90.44 96 VAL A C 1
ATOM 712 O O . VAL A 1 96 ? 2.626 -8.133 -8.799 1.00 90.44 96 VAL A O 1
ATOM 715 N N . ILE A 1 97 ? 2.428 -5.971 -9.385 1.00 90.69 97 ILE A N 1
ATOM 716 C CA . ILE A 1 97 ? 2.446 -6.148 -10.839 1.00 90.69 97 ILE A CA 1
ATOM 717 C C . ILE A 1 97 ? 3.613 -5.359 -11.422 1.00 90.69 97 ILE A C 1
ATOM 719 O O . ILE A 1 97 ? 3.801 -4.191 -11.088 1.00 90.69 97 ILE A O 1
ATOM 723 N N . LEU A 1 98 ? 4.384 -5.995 -12.299 1.00 90.88 98 LEU A N 1
ATOM 724 C CA . LEU A 1 98 ? 5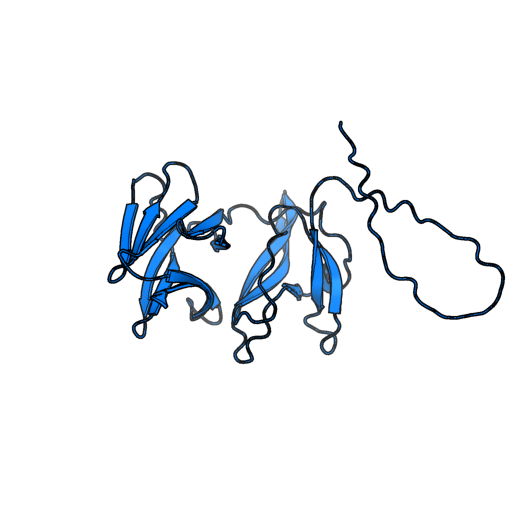.486 -5.387 -13.039 1.00 90.88 98 LEU A CA 1
ATOM 725 C C . LEU A 1 98 ? 5.053 -5.129 -14.479 1.00 90.88 98 LEU A C 1
ATOM 727 O O . LEU A 1 98 ? 4.674 -6.063 -15.191 1.00 90.88 98 LEU A O 1
ATOM 731 N N . GLN A 1 99 ? 5.153 -3.874 -14.909 1.00 91.19 99 GLN A N 1
ATOM 732 C CA . GLN A 1 99 ? 4.791 -3.436 -16.253 1.00 91.19 99 GLN A CA 1
ATOM 733 C C . GLN A 1 99 ? 6.011 -3.203 -17.140 1.00 91.19 99 GLN A C 1
ATOM 735 O O . GLN A 1 99 ? 7.087 -2.818 -16.672 1.00 91.19 99 GLN A O 1
ATOM 740 N N . GLY A 1 100 ? 5.805 -3.362 -18.449 1.00 86.31 100 GLY A N 1
ATOM 741 C CA . GLY A 1 100 ? 6.789 -3.023 -19.471 1.00 86.31 100 GLY A CA 1
ATOM 742 C C . GLY A 1 100 ? 8.149 -3.673 -19.220 1.00 86.31 100 GLY A C 1
ATOM 743 O O . GLY A 1 100 ? 8.243 -4.862 -18.918 1.00 86.31 100 GLY A O 1
ATOM 744 N N . THR A 1 101 ? 9.214 -2.880 -19.317 1.00 85.31 101 THR A N 1
ATOM 745 C CA . THR A 1 101 ? 10.586 -3.364 -19.140 1.00 85.31 101 THR A CA 1
ATOM 746 C C . THR A 1 101 ? 10.865 -3.882 -17.728 1.00 85.31 101 THR A C 1
ATOM 748 O O . THR A 1 101 ? 11.635 -4.832 -17.611 1.00 85.31 101 THR A O 1
ATOM 751 N N . LEU A 1 102 ? 10.184 -3.389 -16.676 1.00 88.12 102 LEU A N 1
ATOM 752 C CA . LEU A 1 102 ? 10.343 -3.910 -15.305 1.00 88.12 102 LEU A CA 1
ATOM 753 C C . LEU A 1 102 ? 9.962 -5.385 -15.167 1.00 88.12 102 LEU A C 1
ATOM 755 O O . LEU A 1 102 ? 10.495 -6.057 -14.288 1.00 88.12 102 LEU A O 1
ATOM 759 N N . ALA A 1 103 ? 9.101 -5.917 -16.039 1.00 85.75 103 ALA A N 1
ATOM 760 C CA . ALA A 1 103 ? 8.719 -7.331 -16.018 1.00 85.75 103 ALA A CA 1
ATOM 761 C C . ALA A 1 103 ? 9.900 -8.293 -16.271 1.00 85.75 103 ALA A C 1
ATOM 763 O O . ALA A 1 103 ? 9.791 -9.494 -16.006 1.00 85.75 103 ALA A O 1
ATOM 764 N N . ASN A 1 104 ? 11.027 -7.773 -16.765 1.00 83.94 104 ASN A N 1
ATOM 765 C CA . ASN A 1 104 ? 12.252 -8.529 -17.016 1.00 83.94 104 ASN A CA 1
ATOM 766 C C . ASN A 1 104 ? 13.313 -8.357 -15.916 1.00 83.94 104 ASN A C 1
ATOM 768 O O . ASN A 1 104 ? 14.353 -9.007 -15.982 1.00 83.94 104 ASN A O 1
ATOM 772 N N . HIS A 1 105 ? 13.066 -7.521 -14.903 1.00 84.75 105 HIS A N 1
ATOM 773 C CA . HIS A 1 105 ? 13.998 -7.304 -13.797 1.00 84.75 105 HIS A CA 1
ATOM 774 C C . HIS A 1 105 ? 13.659 -8.191 -12.595 1.00 84.75 105 HIS A C 1
ATOM 776 O O . HIS A 1 105 ? 12.506 -8.291 -12.183 1.00 84.75 105 HIS A O 1
ATOM 782 N N . SER A 1 106 ? 14.686 -8.791 -11.992 1.00 85.88 106 SER A N 1
ATOM 783 C CA . SER A 1 106 ? 14.584 -9.578 -10.753 1.00 85.88 106 SER A CA 1
ATOM 784 C C . SER A 1 106 ? 15.082 -8.830 -9.509 1.00 85.88 106 SER A C 1
ATOM 786 O O . SER A 1 106 ? 14.852 -9.273 -8.384 1.00 85.88 106 SER A O 1
ATOM 788 N N . ASP A 1 107 ? 15.765 -7.698 -9.689 1.00 89.12 107 ASP A N 1
ATOM 789 C CA . ASP A 1 107 ? 16.277 -6.866 -8.600 1.00 89.12 107 ASP A CA 1
ATOM 790 C C . ASP A 1 107 ? 16.078 -5.383 -8.918 1.00 89.12 107 ASP A C 1
ATOM 792 O O . ASP A 1 107 ? 16.601 -4.870 -9.907 1.00 89.12 107 ASP A O 1
ATOM 796 N N . LEU A 1 108 ? 15.293 -4.710 -8.078 1.00 89.06 108 LEU A N 1
ATOM 797 C CA . LEU A 1 108 ? 14.938 -3.298 -8.195 1.00 89.06 108 LEU A CA 1
ATOM 798 C C . LEU A 1 108 ? 15.505 -2.458 -7.045 1.00 89.06 108 LEU A C 1
ATOM 800 O O . LEU A 1 108 ? 15.189 -1.274 -6.946 1.00 89.06 108 LEU A O 1
ATOM 804 N N . ARG A 1 109 ? 16.329 -3.031 -6.158 1.00 88.81 109 ARG A N 1
ATOM 805 C CA . ARG A 1 109 ? 16.783 -2.347 -4.931 1.00 88.81 109 ARG A CA 1
ATOM 806 C C . ARG A 1 109 ? 17.590 -1.078 -5.188 1.00 88.81 109 ARG A C 1
ATOM 808 O O . ARG A 1 109 ? 17.501 -0.141 -4.403 1.00 88.81 109 ARG A O 1
ATOM 815 N N . ASN A 1 110 ? 18.333 -1.039 -6.292 1.00 84.56 110 ASN A N 1
ATOM 816 C CA . ASN A 1 110 ? 19.159 0.109 -6.680 1.00 84.56 110 ASN A CA 1
ATOM 817 C C . ASN A 1 110 ? 18.398 1.151 -7.514 1.00 84.56 110 ASN A C 1
ATOM 819 O O . ASN A 1 110 ? 18.942 2.211 -7.815 1.00 84.56 110 ASN A O 1
ATOM 823 N N . MET A 1 111 ? 17.154 0.865 -7.908 1.00 86.88 111 MET A N 1
ATOM 824 C CA . MET A 1 111 ? 16.342 1.814 -8.658 1.00 86.88 111 MET A CA 1
ATOM 825 C C . MET A 1 111 ? 15.638 2.768 -7.697 1.00 86.88 111 MET A C 1
ATOM 827 O O . MET A 1 111 ? 14.977 2.360 -6.740 1.00 86.88 111 MET A O 1
ATOM 831 N N . THR A 1 112 ? 15.753 4.064 -7.969 1.00 86.44 112 THR A N 1
ATOM 832 C CA . THR A 1 112 ? 15.050 5.077 -7.181 1.00 86.44 112 THR A CA 1
ATOM 833 C C . THR A 1 112 ? 13.558 5.051 -7.498 1.00 86.44 112 THR A C 1
ATOM 835 O O . THR A 1 112 ? 13.154 4.750 -8.619 1.00 86.44 112 THR A O 1
ATOM 838 N N . ILE A 1 113 ? 12.709 5.378 -6.523 1.00 85.06 113 ILE A N 1
ATOM 839 C CA . ILE A 1 113 ? 11.300 5.668 -6.817 1.00 85.06 113 ILE A CA 1
ATOM 840 C C . ILE A 1 113 ? 11.199 7.105 -7.297 1.00 85.06 113 ILE A C 1
ATOM 842 O O . ILE A 1 113 ? 11.852 7.991 -6.744 1.00 85.06 113 ILE A O 1
ATOM 846 N N . CYS A 1 114 ? 10.336 7.341 -8.279 1.00 83.81 114 CYS A N 1
ATOM 847 C CA . CYS A 1 114 ? 10.066 8.686 -8.752 1.00 83.81 114 CYS A CA 1
ATOM 848 C C . CYS A 1 114 ? 9.637 9.596 -7.589 1.00 83.81 114 CYS A C 1
ATOM 850 O O . CYS A 1 114 ? 8.804 9.233 -6.752 1.00 83.81 114 CYS A O 1
ATOM 852 N N . ASN A 1 115 ? 10.266 10.770 -7.510 1.00 70.94 115 ASN A N 1
ATOM 853 C CA . ASN A 1 115 ? 10.136 11.663 -6.364 1.00 70.94 115 ASN A CA 1
ATOM 854 C C . ASN A 1 115 ? 8.688 12.100 -6.120 1.00 70.94 115 ASN A C 1
ATOM 856 O O . ASN A 1 115 ? 7.902 12.282 -7.047 1.00 70.94 115 ASN A O 1
ATOM 860 N N . GLY A 1 116 ? 8.380 12.342 -4.843 1.00 70.00 116 GLY A N 1
ATOM 861 C CA . GLY A 1 116 ? 7.191 13.083 -4.448 1.00 70.00 116 GLY A CA 1
ATOM 862 C C . GLY A 1 116 ? 5.951 12.253 -4.095 1.00 70.00 116 GLY A C 1
ATOM 863 O O . GLY A 1 116 ? 4.919 12.828 -3.774 1.00 70.00 116 GLY A O 1
ATOM 864 N N . GLN A 1 117 ? 6.050 10.922 -4.066 1.00 75.50 117 GLN A N 1
ATOM 865 C CA . GLN A 1 117 ? 5.034 10.066 -3.446 1.00 75.50 117 GLN A CA 1
ATOM 866 C C . GLN A 1 117 ? 5.352 9.787 -1.979 1.00 75.50 117 GLN A C 1
ATOM 868 O O . GLN A 1 117 ? 6.376 9.169 -1.661 1.00 75.50 117 GLN A O 1
ATOM 873 N N . GLU A 1 118 ? 4.435 10.160 -1.095 1.00 79.25 118 GLU A N 1
ATOM 874 C CA . GLU A 1 118 ? 4.585 9.970 0.343 1.00 79.25 118 GLU A CA 1
ATOM 875 C C . GLU A 1 118 ? 4.051 8.616 0.803 1.00 79.25 118 GLU A C 1
ATOM 877 O O . GLU A 1 118 ? 3.030 8.111 0.335 1.00 79.25 118 GLU A O 1
ATOM 882 N N . ILE A 1 119 ? 4.764 8.018 1.751 1.00 85.38 119 ILE A N 1
ATOM 883 C CA . ILE A 1 119 ? 4.339 6.815 2.456 1.00 85.38 119 ILE A CA 1
ATOM 884 C C . ILE A 1 119 ? 3.507 7.243 3.655 1.00 85.38 119 ILE A C 1
ATOM 886 O O . ILE A 1 119 ? 4.037 7.940 4.511 1.00 85.38 119 ILE A O 1
ATOM 890 N N . TRP A 1 120 ? 2.278 6.749 3.748 1.00 85.75 120 TRP A N 1
ATOM 891 C CA . TRP A 1 120 ? 1.430 6.854 4.928 1.00 85.75 120 TRP A CA 1
ATOM 892 C C . TRP A 1 120 ? 1.320 5.504 5.628 1.00 85.75 120 TRP A C 1
ATOM 894 O O . TRP A 1 120 ? 1.251 4.460 4.974 1.00 85.75 120 TRP A O 1
ATOM 904 N N . THR A 1 121 ? 1.336 5.528 6.956 1.00 88.56 121 THR A N 1
ATOM 905 C CA . THR A 1 121 ? 1.148 4.356 7.815 1.00 88.56 121 THR A CA 1
ATOM 906 C C . THR A 1 121 ? -0.136 4.533 8.615 1.00 88.56 121 THR A C 1
ATOM 908 O O . THR A 1 121 ? -0.391 5.614 9.132 1.00 88.56 121 THR A O 1
ATOM 911 N N . VAL A 1 122 ? -0.940 3.482 8.705 1.00 88.75 122 VAL A N 1
ATOM 912 C CA . VAL A 1 122 ? -2.113 3.389 9.571 1.00 88.75 122 VAL A CA 1
ATOM 913 C C . VAL A 1 122 ? -1.855 2.249 10.540 1.00 88.75 122 VAL A C 1
ATOM 915 O O . VAL A 1 122 ? -1.622 1.115 10.115 1.00 88.75 122 VAL A O 1
ATOM 918 N N . THR A 1 123 ? -1.872 2.570 11.823 1.00 89.38 123 THR A N 1
ATOM 919 C CA . THR A 1 123 ? -1.649 1.639 12.924 1.00 89.38 123 THR A CA 1
ATOM 920 C C . THR A 1 123 ? -2.936 1.504 13.711 1.00 89.38 123 THR A C 1
ATOM 922 O O . THR A 1 123 ? -3.530 2.507 14.099 1.00 89.38 123 THR A O 1
ATOM 925 N N . VAL A 1 124 ? -3.364 0.272 13.959 1.00 89.19 124 VAL A N 1
ATOM 926 C CA . VAL A 1 124 ? -4.401 -0.013 14.956 1.00 89.19 124 VAL A CA 1
ATOM 927 C C . VAL A 1 124 ? -3.716 -0.038 16.315 1.00 89.19 124 VAL A C 1
ATOM 929 O O . VAL A 1 124 ? -2.683 -0.671 16.449 1.00 89.19 124 VAL A O 1
ATOM 932 N N . LYS A 1 125 ? -4.216 0.666 17.329 1.00 84.81 125 LYS A N 1
ATOM 933 C CA . LYS A 1 125 ? -3.536 0.699 18.635 1.00 84.81 125 LYS A CA 1
ATOM 934 C C . LYS A 1 125 ? -3.734 -0.602 19.415 1.00 84.81 125 LYS A C 1
ATOM 936 O O . LYS A 1 125 ? -2.850 -1.029 20.147 1.00 84.81 125 LYS A O 1
ATOM 941 N N . GLU A 1 126 ? -4.902 -1.217 19.267 1.00 81.62 126 GLU A N 1
ATOM 942 C CA . GLU A 1 126 ? -5.322 -2.420 19.990 1.00 81.62 126 GLU A CA 1
ATOM 943 C C . GLU A 1 126 ? -4.668 -3.707 19.456 1.00 81.62 126 GLU A C 1
ATOM 945 O O . GLU A 1 126 ? -4.808 -4.769 20.061 1.00 81.62 126 GLU A O 1
ATOM 950 N N . LYS A 1 127 ? -3.965 -3.635 18.318 1.00 75.69 127 LYS A N 1
ATOM 951 C CA . LYS A 1 127 ? -3.276 -4.755 17.664 1.00 75.69 127 LYS A CA 1
ATOM 952 C C . LYS A 1 127 ? -1.953 -4.287 17.084 1.00 75.69 127 LYS A C 1
ATOM 954 O O . LYS A 1 127 ? -1.864 -3.171 16.609 1.00 75.69 127 LYS A O 1
ATOM 959 N N . GLU A 1 128 ? -0.967 -5.164 16.947 1.00 72.38 128 GLU A N 1
ATOM 960 C CA . GLU A 1 128 ? 0.238 -4.867 16.151 1.00 72.38 128 GLU A CA 1
ATOM 961 C C . GLU A 1 128 ? -0.036 -4.894 14.627 1.00 72.38 128 GLU A C 1
ATOM 963 O O . GLU A 1 128 ? 0.771 -5.360 13.823 1.00 72.38 128 GLU A O 1
ATOM 968 N N . GLU A 1 129 ? -1.210 -4.417 14.203 1.00 81.44 129 GLU A N 1
ATOM 969 C CA . GLU A 1 129 ? -1.604 -4.336 12.805 1.00 81.44 129 GLU A CA 1
ATOM 970 C C . GLU A 1 129 ? -1.220 -2.969 12.233 1.00 81.44 129 GLU A C 1
ATOM 972 O O . GLU A 1 129 ? -1.776 -1.932 12.597 1.00 81.44 129 GLU A O 1
ATOM 977 N N . ASN A 1 130 ? -0.284 -2.992 11.283 1.00 85.12 130 ASN A N 1
ATOM 978 C CA . ASN A 1 130 ? 0.182 -1.814 10.569 1.00 85.12 130 ASN A CA 1
ATOM 979 C C . ASN A 1 130 ? -0.044 -1.991 9.072 1.00 85.12 130 ASN A C 1
ATOM 981 O O . ASN A 1 130 ? 0.462 -2.938 8.463 1.00 85.12 130 ASN A O 1
ATOM 985 N N . LYS A 1 131 ? -0.730 -1.036 8.450 1.00 86.38 131 LYS A N 1
ATOM 986 C CA . LYS A 1 131 ? -0.839 -0.947 6.994 1.00 86.38 131 LYS A CA 1
ATOM 987 C C . LYS A 1 131 ? -0.149 0.292 6.485 1.00 86.38 131 LYS A C 1
ATOM 989 O O . LYS A 1 131 ? -0.237 1.370 7.057 1.00 86.38 131 LYS A O 1
ATOM 994 N N . LYS A 1 132 ? 0.551 0.135 5.372 1.00 85.38 132 LYS A N 1
ATOM 995 C CA . LYS A 1 132 ? 1.239 1.227 4.698 1.00 85.38 132 LYS A CA 1
ATOM 996 C C . LYS A 1 132 ? 0.706 1.388 3.281 1.00 85.38 132 LYS A C 1
ATOM 998 O O . LYS A 1 132 ? 0.585 0.410 2.554 1.00 85.38 132 LYS A O 1
ATOM 1003 N N . ILE A 1 133 ? 0.446 2.622 2.890 1.00 85.44 133 ILE A N 1
ATOM 1004 C CA . ILE A 1 133 ? -0.119 3.037 1.603 1.00 85.44 133 ILE A CA 1
ATOM 1005 C C . ILE A 1 133 ? 0.767 4.156 1.047 1.00 85.44 13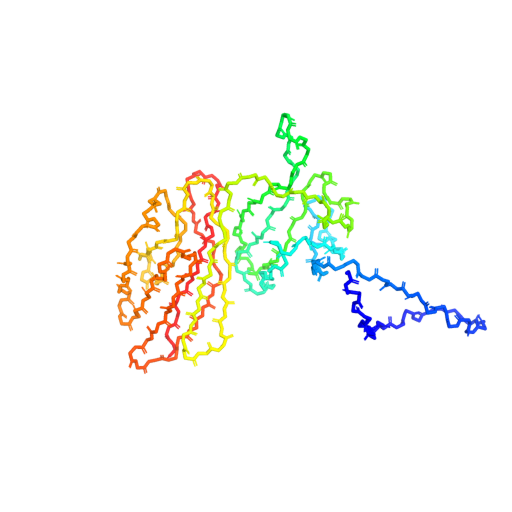3 ILE A C 1
ATOM 1007 O O . ILE A 1 133 ? 1.381 4.893 1.819 1.00 85.44 133 ILE A O 1
ATOM 1011 N N . ARG A 1 134 ? 0.916 4.265 -0.280 1.00 85.62 134 ARG A N 1
ATOM 1012 C CA . ARG A 1 134 ? 1.573 5.435 -0.890 1.00 85.62 134 ARG A CA 1
ATOM 1013 C C . ARG A 1 134 ? 0.543 6.343 -1.519 1.00 85.62 134 ARG A C 1
ATOM 1015 O O . ARG A 1 134 ? -0.244 5.875 -2.338 1.00 85.62 134 ARG A O 1
ATOM 1022 N N . CYS A 1 135 ? 0.617 7.622 -1.178 1.00 81.19 135 CYS A N 1
ATOM 1023 C CA . CYS A 1 135 ? -0.197 8.642 -1.806 1.00 81.19 135 CYS A CA 1
ATOM 1024 C C . CYS A 1 135 ? 0.541 9.314 -2.971 1.00 81.19 135 CYS A C 1
ATOM 1026 O O . CYS A 1 135 ? 1.773 9.425 -2.940 1.00 81.19 135 CYS A O 1
ATOM 1028 N N . PRO A 1 136 ? -0.191 9.731 -4.022 1.00 76.75 136 PRO A N 1
ATOM 1029 C CA . PRO A 1 136 ? 0.385 10.451 -5.155 1.00 76.75 136 PRO A CA 1
ATOM 1030 C C . PRO A 1 136 ? 0.983 11.811 -4.763 1.00 76.75 136 PRO A C 1
ATOM 1032 O O . PRO A 1 136 ? 0.807 12.288 -3.643 1.00 76.75 136 PRO A O 1
ATOM 1035 N N . TYR A 1 137 ? 1.669 12.458 -5.709 1.00 74.00 137 TYR A N 1
ATOM 1036 C CA . TYR A 1 137 ? 2.285 13.768 -5.490 1.00 74.00 137 TYR A CA 1
ATOM 1037 C C . TYR A 1 137 ? 1.294 14.828 -5.022 1.00 74.00 137 TYR A C 1
ATOM 1039 O O . TYR A 1 137 ? 0.342 15.133 -5.735 1.00 74.00 137 TYR A O 1
ATOM 1047 N N . GLY A 1 138 ? 1.561 15.421 -3.855 1.00 72.12 138 GLY A N 1
ATOM 1048 C CA . GLY A 1 138 ? 0.707 16.455 -3.273 1.00 72.12 138 GLY A CA 1
ATOM 1049 C C . GLY A 1 138 ? -0.540 15.917 -2.568 1.00 72.12 138 GLY A C 1
ATOM 1050 O O . GLY A 1 138 ? -1.407 16.712 -2.229 1.00 72.12 138 GLY A O 1
ATOM 1051 N N . TYR A 1 139 ? -0.642 14.601 -2.346 1.00 78.88 139 TYR A N 1
ATOM 1052 C CA . TYR A 1 139 ? -1.792 13.984 -1.684 1.00 78.88 139 TYR A CA 1
ATOM 1053 C C . TYR A 1 139 ? -1.431 13.569 -0.251 1.00 78.88 139 TYR A C 1
ATOM 1055 O O . TYR A 1 139 ? -0.388 12.953 -0.021 1.00 78.88 139 TYR A O 1
ATOM 1063 N N . GLY A 1 140 ? -2.317 13.872 0.697 1.00 79.81 140 GLY A N 1
ATOM 1064 C CA . GLY A 1 140 ? -2.308 13.351 2.065 1.00 79.81 140 GLY A CA 1
ATOM 1065 C C . GLY A 1 140 ? -3.317 12.217 2.245 1.00 79.81 140 GLY A C 1
ATOM 1066 O O . GLY A 1 140 ? -4.169 11.993 1.382 1.00 79.81 140 GLY A O 1
ATOM 1067 N N . LEU A 1 141 ? -3.222 11.491 3.360 1.00 83.50 141 LEU A N 1
ATOM 1068 C CA . LEU A 1 141 ? -4.249 10.529 3.758 1.00 83.50 141 LEU A CA 1
ATOM 1069 C C . LEU A 1 141 ? -5.335 11.259 4.559 1.00 83.50 141 LEU A C 1
ATOM 1071 O O . LEU A 1 141 ? -5.019 11.948 5.523 1.00 83.50 141 LEU A O 1
ATOM 1075 N N . THR A 1 142 ? -6.595 11.106 4.163 1.00 81.44 142 THR A N 1
ATOM 1076 C CA . THR A 1 142 ? -7.759 11.734 4.810 1.00 81.44 142 THR A CA 1
ATOM 1077 C C . THR A 1 142 ? -8.921 10.746 4.900 1.00 81.44 142 THR A C 1
ATOM 1079 O O . THR A 1 142 ? -8.852 9.651 4.334 1.00 81.44 142 THR A O 1
ATOM 1082 N N . THR A 1 143 ? -9.993 11.121 5.596 1.00 83.44 143 THR A N 1
ATOM 1083 C CA . THR A 1 143 ? -11.207 10.303 5.679 1.00 83.44 143 THR A CA 1
ATOM 1084 C C . THR A 1 143 ? -12.022 10.320 4.394 1.00 83.44 143 THR A C 1
ATOM 1086 O O . THR A 1 143 ? -12.068 11.300 3.647 1.00 83.44 143 THR A O 1
ATOM 1089 N N . ASP A 1 144 ? -12.707 9.209 4.159 1.00 79.94 144 ASP A N 1
ATOM 1090 C CA . ASP A 1 144 ? -13.827 9.121 3.241 1.00 79.94 144 ASP A CA 1
ATOM 1091 C C . ASP A 1 144 ? -14.900 8.227 3.856 1.00 79.94 144 ASP A C 1
ATOM 1093 O O . ASP A 1 144 ? -14.595 7.174 4.421 1.00 79.94 144 ASP A O 1
ATOM 1097 N N . SER A 1 145 ? -16.149 8.650 3.715 1.00 71.31 145 SER A N 1
ATOM 1098 C CA . SER A 1 145 ? -17.313 7.852 4.082 1.00 71.31 145 SER A CA 1
ATOM 1099 C C . SER A 1 145 ? -18.096 7.603 2.809 1.00 71.31 145 SER A C 1
ATOM 1101 O O . SER A 1 145 ? -18.872 8.446 2.361 1.00 71.31 145 SER A O 1
ATOM 1103 N N . ARG A 1 146 ? -17.844 6.451 2.186 1.00 77.12 146 ARG A N 1
ATOM 1104 C CA . ARG A 1 146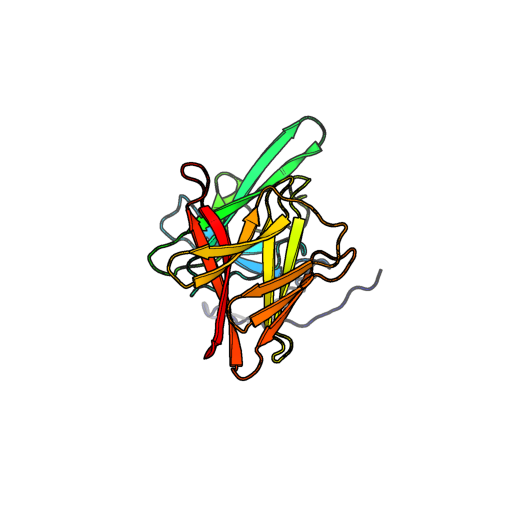 ? -18.511 6.034 0.950 1.00 77.12 146 ARG A CA 1
ATOM 1105 C C . ARG A 1 146 ? -19.200 4.704 1.185 1.00 77.12 146 ARG A C 1
ATOM 1107 O O . ARG A 1 146 ? -18.582 3.791 1.723 1.00 77.12 146 ARG A O 1
ATOM 1114 N N . ASP A 1 147 ? -20.468 4.607 0.802 1.00 77.19 147 ASP A N 1
ATOM 1115 C CA . ASP A 1 147 ? -21.271 3.381 0.918 1.00 77.19 147 ASP A CA 1
ATOM 1116 C C . ASP A 1 147 ? -21.314 2.807 2.351 1.00 77.19 147 ASP A C 1
ATOM 1118 O O . ASP A 1 147 ? -21.292 1.594 2.549 1.00 77.19 147 ASP A O 1
ATOM 1122 N N . GLY A 1 148 ? -21.302 3.677 3.371 1.00 80.06 148 GLY A N 1
ATOM 1123 C CA . GLY A 1 148 ? -21.256 3.278 4.788 1.00 80.06 148 GLY A CA 1
ATOM 1124 C C . GLY A 1 148 ? -19.917 2.677 5.243 1.00 80.06 148 GLY A C 1
ATOM 1125 O O . GLY A 1 148 ? -19.811 2.164 6.356 1.00 80.06 148 GLY A O 1
ATOM 1126 N N . ARG A 1 149 ? -18.882 2.719 4.396 1.00 86.62 149 ARG A N 1
ATOM 1127 C CA . ARG A 1 149 ? -17.535 2.234 4.711 1.00 86.62 149 ARG A CA 1
ATOM 1128 C C . ARG A 1 149 ? -16.698 3.355 5.308 1.00 86.62 149 ARG A C 1
ATOM 1130 O O . ARG A 1 149 ? -16.729 4.487 4.830 1.00 86.62 149 ARG A O 1
ATOM 1137 N N . LYS A 1 150 ? -15.889 3.002 6.304 1.00 89.25 150 LYS A N 1
ATOM 1138 C CA . LYS A 1 150 ? -14.984 3.911 7.015 1.00 89.25 150 LYS A CA 1
ATOM 1139 C C . LYS A 1 150 ? -13.607 3.806 6.376 1.00 89.25 150 LYS A C 1
ATOM 1141 O O . LYS A 1 150 ? -12.925 2.795 6.542 1.00 89.25 150 LYS A O 1
ATOM 1146 N N . LEU A 1 151 ? -13.222 4.802 5.588 1.00 89.62 151 LEU A N 1
ATOM 1147 C CA . LEU A 1 151 ? -12.053 4.715 4.717 1.00 89.62 151 LEU A CA 1
ATOM 1148 C C . LEU A 1 151 ? -11.043 5.812 5.051 1.00 89.62 151 LEU A C 1
ATOM 1150 O O . LEU A 1 151 ? -11.402 6.951 5.334 1.00 89.62 151 LEU A O 1
ATOM 1154 N N . LEU A 1 152 ? -9.765 5.466 4.945 1.00 89.38 152 LEU A N 1
ATOM 1155 C CA . LEU A 1 152 ? -8.657 6.404 4.853 1.00 89.38 152 LEU A CA 1
ATOM 1156 C C . LEU A 1 152 ? -8.096 6.337 3.431 1.00 89.38 152 LEU A C 1
ATOM 1158 O O . LEU A 1 152 ? -7.546 5.308 3.033 1.00 89.38 152 LEU A O 1
ATOM 1162 N N . LYS A 1 153 ? -8.243 7.410 2.652 1.00 87.56 153 LYS A N 1
ATOM 1163 C CA . LYS A 1 153 ? -7.840 7.469 1.237 1.00 87.56 153 LYS A CA 1
ATOM 1164 C C . LYS A 1 153 ? -6.894 8.627 0.959 1.00 87.56 153 LYS A C 1
ATOM 1166 O O . LYS A 1 153 ? -6.867 9.614 1.691 1.00 87.56 153 LYS A O 1
ATOM 1171 N N . CYS A 1 154 ? -6.151 8.526 -0.135 1.00 83.62 154 CYS A N 1
ATOM 1172 C CA . CYS A 1 154 ? -5.323 9.629 -0.605 1.00 83.62 154 CYS A CA 1
ATOM 1173 C C . CYS A 1 154 ? -6.188 10.742 -1.222 1.00 83.62 154 CYS A C 1
ATOM 1175 O O . CYS A 1 154 ? -7.003 10.472 -2.100 1.00 83.62 154 CYS A O 1
ATOM 1177 N N . ARG A 1 155 ? -5.989 12.000 -0.816 1.00 78.44 155 ARG A N 1
ATOM 1178 C CA . ARG A 1 155 ? -6.652 13.187 -1.393 1.00 78.44 155 ARG A CA 1
ATOM 1179 C C . ARG A 1 155 ? -5.668 14.350 -1.505 1.00 78.44 155 ARG A C 1
ATOM 1181 O O . ARG A 1 155 ? -4.711 14.416 -0.748 1.00 78.44 155 ARG A O 1
ATOM 1188 N N . THR A 1 156 ? -5.925 15.286 -2.416 1.00 71.06 156 THR A N 1
ATOM 1189 C CA . THR A 1 156 ? -5.113 16.496 -2.667 1.00 71.06 156 THR A CA 1
ATOM 1190 C C . THR A 1 156 ? -5.016 17.475 -1.490 1.00 71.06 156 THR A C 1
ATOM 1192 O O . THR A 1 156 ? -4.275 18.450 -1.568 1.00 71.06 156 THR A O 1
ATOM 1195 N N . ASP A 1 157 ? -5.770 17.256 -0.412 1.00 64.25 157 ASP A N 1
ATOM 1196 C CA . ASP A 1 157 ? -5.627 18.013 0.828 1.00 64.25 157 ASP A CA 1
ATOM 1197 C C . ASP A 1 157 ? -4.381 17.516 1.574 1.00 64.25 157 ASP A C 1
ATOM 1199 O O . ASP A 1 157 ? -4.394 16.487 2.250 1.00 64.25 157 ASP A O 1
ATOM 1203 N N . ARG A 1 158 ? -3.274 18.240 1.407 1.00 57.75 158 ARG A N 1
ATOM 1204 C CA . ARG A 1 158 ? -2.010 17.985 2.097 1.00 57.75 158 ARG A CA 1
ATOM 1205 C C . ARG A 1 158 ? -1.815 18.968 3.250 1.00 57.75 158 ARG A C 1
ATOM 1207 O O . ARG A 1 158 ? -0.825 19.695 3.277 1.00 57.75 158 ARG A O 1
ATOM 1214 N N . ARG A 1 159 ? -2.708 19.003 4.238 1.00 57.00 159 ARG A N 1
ATOM 1215 C CA . ARG A 1 159 ? -2.406 19.698 5.504 1.00 57.00 159 ARG A CA 1
ATOM 1216 C C . ARG A 1 159 ? -1.619 18.781 6.437 1.00 57.00 159 ARG A C 1
ATOM 1218 O O . ARG A 1 159 ? -2.151 18.157 7.347 1.00 57.00 159 ARG A O 1
ATOM 1225 N N . ASN A 1 160 ? -0.312 18.646 6.192 1.00 54.31 160 ASN A N 1
ATOM 1226 C CA . ASN A 1 160 ? 0.584 17.835 7.037 1.00 54.31 160 ASN A CA 1
ATOM 1227 C C . ASN A 1 160 ? 1.110 18.571 8.285 1.00 54.31 160 ASN A C 1
ATOM 1229 O O . ASN A 1 160 ? 2.055 18.123 8.927 1.00 54.31 160 ASN A O 1
ATOM 1233 N N . THR A 1 161 ? 0.517 19.720 8.602 1.00 53.50 161 THR A N 1
ATOM 1234 C CA . THR A 1 161 ? 0.983 20.656 9.631 1.00 53.50 161 THR A CA 1
ATOM 1235 C C . THR A 1 161 ? 0.130 20.650 10.895 1.00 53.50 161 THR A C 1
ATOM 1237 O O . THR A 1 161 ? 0.516 21.274 11.876 1.00 53.50 161 THR A O 1
ATOM 1240 N N . GLU A 1 162 ? -1.010 19.957 10.901 1.00 59.34 162 GLU A N 1
ATOM 1241 C CA . GLU A 1 162 ? -1.982 20.034 11.993 1.00 59.34 162 GLU A CA 1
ATOM 1242 C C . GLU A 1 162 ? -2.177 18.673 12.671 1.00 59.34 162 GLU A C 1
ATOM 1244 O O . GLU A 1 162 ? -2.144 17.619 12.030 1.00 59.34 162 GLU A O 1
ATOM 1249 N N . ASN A 1 163 ? -2.369 18.714 13.995 1.00 62.41 163 ASN A N 1
ATOM 1250 C CA . ASN A 1 163 ? -2.958 17.607 14.740 1.00 62.41 163 ASN A CA 1
ATOM 1251 C C . ASN A 1 163 ? -4.369 17.402 14.193 1.00 62.41 163 ASN A C 1
ATOM 1253 O O . ASN A 1 163 ? -5.274 18.175 14.496 1.00 62.41 163 ASN A O 1
ATOM 1257 N N . GLU A 1 164 ? -4.534 16.370 13.382 1.00 75.12 164 GLU A N 1
ATOM 1258 C CA . GLU A 1 164 ? -5.816 16.012 12.800 1.00 75.12 164 GLU A CA 1
ATOM 1259 C C . GLU A 1 164 ? -6.349 14.792 13.549 1.00 75.12 164 GLU A C 1
ATOM 1261 O O . GLU A 1 164 ? -5.744 13.714 13.533 1.00 75.12 164 GLU A O 1
ATOM 1266 N N . GLU A 1 165 ? -7.457 14.979 14.261 1.00 82.06 165 GLU A N 1
ATOM 1267 C CA . GLU A 1 165 ? -8.230 13.879 14.822 1.00 82.06 165 GLU A CA 1
ATOM 1268 C C . GLU A 1 165 ? -9.435 13.629 13.921 1.00 82.06 165 GLU A C 1
ATOM 1270 O O . GLU A 1 165 ? -10.278 14.499 13.710 1.00 82.06 165 GLU A O 1
ATOM 1275 N N . LEU A 1 166 ? -9.489 12.425 13.366 1.00 83.31 166 LEU A N 1
ATOM 1276 C CA . LEU A 1 166 ? -10.534 11.976 12.467 1.00 83.31 166 LEU A CA 1
ATOM 1277 C C . LEU A 1 166 ? -11.484 11.070 13.242 1.00 83.31 166 LEU A C 1
ATOM 1279 O O . LEU A 1 166 ? -11.055 10.051 13.787 1.00 83.31 166 LEU A O 1
ATOM 1283 N N . ASN A 1 167 ? -12.769 11.419 13.273 1.00 82.06 167 ASN A N 1
ATOM 1284 C CA . ASN A 1 167 ? -13.797 10.595 13.900 1.00 82.06 167 ASN A CA 1
ATOM 1285 C C . ASN A 1 167 ? -14.671 9.939 12.824 1.00 82.06 167 ASN A C 1
ATOM 1287 O O . ASN A 1 167 ? -15.403 10.608 12.099 1.00 82.06 167 ASN A O 1
ATOM 1291 N N . LEU A 1 168 ? -14.554 8.619 12.716 1.00 81.19 168 LEU A N 1
ATOM 1292 C CA . LEU A 1 168 ? -15.237 7.759 11.756 1.00 81.19 168 LEU A CA 1
ATOM 1293 C C . LEU A 1 168 ? -16.200 6.843 12.515 1.00 81.19 168 LEU A C 1
ATOM 1295 O O . LEU A 1 168 ? -15.892 5.677 12.769 1.00 81.19 168 LEU A O 1
ATOM 1299 N N . GLU A 1 169 ? -17.359 7.381 12.903 1.00 79.88 169 GLU A N 1
ATOM 1300 C CA . GLU A 1 169 ? -18.465 6.617 13.505 1.00 79.88 169 GLU A CA 1
ATOM 1301 C C . GLU A 1 169 ? -17.993 5.644 14.612 1.00 79.88 169 GLU A C 1
ATOM 1303 O O . GLU A 1 169 ? -18.125 4.420 14.490 1.00 79.88 169 GLU A O 1
ATOM 1308 N N . GLY A 1 170 ? -17.364 6.176 15.667 1.00 80.44 170 GLY A N 1
ATOM 1309 C CA . GLY A 1 170 ? -16.856 5.387 16.804 1.00 80.44 170 GLY A CA 1
ATOM 1310 C C . GLY A 1 170 ? -15.436 4.829 16.633 1.00 80.44 170 GLY A C 1
ATOM 1311 O O . GLY A 1 170 ? -14.941 4.130 17.518 1.00 80.44 170 GLY A O 1
ATOM 1312 N N . ILE A 1 171 ? -14.772 5.141 15.515 1.00 87.69 171 ILE A N 1
ATOM 1313 C CA . ILE A 1 171 ? -13.332 4.939 15.319 1.00 87.69 171 ILE A CA 1
ATOM 1314 C C . ILE A 1 171 ? -12.655 6.308 15.344 1.00 87.69 171 ILE A C 1
ATOM 1316 O O . ILE A 1 171 ? -12.986 7.181 14.544 1.00 87.69 171 ILE A O 1
ATOM 1320 N N . LYS A 1 172 ? -11.685 6.489 16.236 1.00 89.56 172 LYS A N 1
ATOM 1321 C CA . LYS A 1 172 ? -10.871 7.705 16.326 1.00 89.56 172 LYS A CA 1
ATOM 1322 C C . LYS A 1 172 ? -9.507 7.427 15.724 1.00 89.56 172 LYS A C 1
ATOM 1324 O O . LYS A 1 172 ? -8.801 6.550 16.211 1.00 89.56 172 LYS A O 1
ATOM 1329 N N . CYS A 1 173 ? -9.132 8.165 14.688 1.00 88.88 173 CYS A N 1
ATOM 1330 C CA . CYS A 1 173 ? -7.811 8.102 14.076 1.00 88.88 173 CYS A CA 1
ATOM 1331 C C . CYS A 1 173 ? -7.089 9.425 14.284 1.00 88.88 173 CYS A C 1
ATOM 1333 O O . CYS A 1 173 ? -7.487 10.450 13.737 1.00 88.88 173 CYS A O 1
ATOM 1335 N N . LYS A 1 174 ? -6.006 9.396 15.054 1.00 89.25 174 LYS A N 1
ATOM 1336 C CA . LYS A 1 174 ? -5.183 10.568 15.322 1.00 89.25 174 LYS A CA 1
ATOM 1337 C C . LYS A 1 174 ? -3.944 10.554 14.443 1.00 89.25 174 LYS A C 1
ATOM 1339 O O . LYS A 1 174 ? -3.185 9.585 14.443 1.00 89.25 174 LYS A O 1
ATOM 1344 N N . LYS A 1 175 ? -3.729 11.642 13.716 1.00 86.12 175 LYS A N 1
ATOM 1345 C CA . LYS A 1 175 ? -2.492 11.893 12.983 1.00 86.12 175 LYS A CA 1
ATOM 1346 C C . LYS A 1 175 ? -1.367 12.245 13.951 1.00 86.12 175 LYS A C 1
ATOM 1348 O O . LYS A 1 175 ? -1.547 13.098 14.820 1.00 86.12 175 LYS A O 1
ATOM 1353 N N . GLU A 1 176 ? -0.202 11.626 13.800 1.00 84.50 176 GLU A N 1
ATOM 1354 C CA . GLU A 1 176 ? 0.990 12.053 14.535 1.00 84.50 176 GLU A CA 1
ATOM 1355 C C . GLU A 1 176 ? 1.677 13.225 13.825 1.00 84.50 176 GLU A C 1
ATOM 1357 O O . GLU A 1 176 ? 1.965 13.167 12.631 1.00 84.50 176 GLU A O 1
ATOM 1362 N N . LEU A 1 177 ? 1.976 14.288 14.575 1.00 77.38 177 LEU A N 1
ATOM 1363 C CA . LEU A 1 177 ? 2.661 15.470 14.049 1.00 77.38 177 LEU A CA 1
ATOM 1364 C C . LEU A 1 177 ? 3.990 15.124 13.381 1.00 77.38 177 LEU A C 1
ATOM 1366 O O . LEU A 1 177 ? 4.770 14.320 13.894 1.00 77.38 177 LEU A O 1
ATOM 1370 N N . TYR A 1 178 ? 4.252 15.793 12.253 1.00 74.62 178 TYR A N 1
ATOM 1371 C CA . TYR A 1 178 ? 5.472 15.656 11.447 1.00 74.62 178 TYR A CA 1
ATOM 1372 C C . TYR A 1 178 ? 5.763 14.225 10.979 1.00 74.62 178 TYR A C 1
ATOM 1374 O O . TYR A 1 178 ? 6.873 13.915 10.541 1.00 74.62 178 TYR A O 1
ATOM 1382 N N . LYS A 1 179 ? 4.762 13.345 11.053 1.00 81.94 179 LYS A N 1
ATOM 1383 C CA . LYS A 1 179 ? 4.843 11.966 10.604 1.00 81.94 179 LYS A CA 1
ATOM 1384 C C . LYS A 1 179 ? 3.670 11.672 9.687 1.00 81.94 179 LYS A C 1
ATOM 1386 O O . LYS A 1 179 ? 2.534 12.059 9.931 1.00 81.94 179 LYS A O 1
ATOM 1391 N N . ASN A 1 180 ? 3.932 10.875 8.664 1.00 84.12 180 ASN A N 1
ATOM 1392 C CA . ASN A 1 180 ? 2.879 10.333 7.814 1.00 84.12 180 ASN A CA 1
ATOM 1393 C C . ASN A 1 180 ? 2.284 9.077 8.472 1.00 84.12 180 ASN A C 1
ATOM 1395 O O . ASN A 1 180 ? 2.412 7.962 7.956 1.00 84.12 180 ASN A O 1
ATOM 1399 N N . LEU A 1 181 ? 1.719 9.246 9.668 1.00 86.81 181 LEU A N 1
ATOM 1400 C CA . LEU A 1 181 ? 1.219 8.172 10.521 1.00 86.81 181 LEU A CA 1
ATOM 1401 C C . LEU A 1 181 ? -0.139 8.555 11.110 1.00 86.81 181 LEU A C 1
ATOM 1403 O O . LEU A 1 181 ? -0.276 9.611 11.723 1.00 86.81 181 LEU A O 1
ATOM 1407 N N . PHE A 1 182 ? -1.107 7.657 10.962 1.00 88.44 182 PHE A N 1
ATOM 1408 C CA . PHE A 1 182 ? -2.360 7.657 11.702 1.00 88.44 182 PHE A CA 1
ATOM 1409 C C . PHE A 1 182 ? -2.368 6.512 12.708 1.00 88.44 182 PHE A C 1
ATOM 1411 O O . PHE A 1 182 ? -2.098 5.365 12.352 1.00 88.44 182 PHE A O 1
ATOM 1418 N N . VAL A 1 183 ? -2.726 6.825 13.948 1.00 89.94 183 VAL A N 1
ATOM 1419 C CA . VAL A 1 183 ? -2.985 5.849 15.005 1.00 89.94 183 VAL A CA 1
ATOM 1420 C C . VAL A 1 183 ? -4.487 5.806 15.235 1.00 89.94 183 VAL A C 1
ATOM 1422 O O . VAL A 1 183 ? -5.082 6.793 15.667 1.00 89.94 183 VAL A O 1
ATOM 1425 N N . CYS A 1 184 ? -5.100 4.676 14.908 1.00 90.62 184 CYS A N 1
ATOM 1426 C CA . CYS A 1 184 ? -6.532 4.456 15.008 1.00 90.62 184 CYS A CA 1
ATOM 1427 C C . CYS A 1 184 ? -6.881 3.601 16.226 1.00 90.62 184 CYS A C 1
ATOM 1429 O O . CYS A 1 184 ? -6.190 2.632 16.537 1.00 90.62 184 CYS A O 1
ATOM 1431 N N . THR A 1 185 ? -7.980 3.965 16.877 1.00 89.12 185 THR A N 1
ATOM 1432 C CA . THR A 1 185 ? -8.575 3.289 18.034 1.00 89.12 185 THR A CA 1
ATOM 1433 C C . THR A 1 185 ? -10.080 3.173 17.860 1.00 89.12 185 THR A C 1
ATOM 1435 O O . THR A 1 185 ? -10.686 4.046 17.233 1.00 89.12 185 THR A O 1
ATOM 1438 N N . ALA A 1 186 ? -10.699 2.153 18.445 1.00 86.38 186 ALA A N 1
ATOM 1439 C CA . ALA A 1 186 ? -12.153 2.010 18.487 1.00 86.38 186 ALA A CA 1
ATOM 1440 C C . ALA A 1 186 ? -12.639 1.901 19.937 1.00 86.38 186 ALA A C 1
ATOM 1442 O O . ALA A 1 186 ? -12.051 1.185 20.740 1.00 86.38 186 ALA A O 1
ATOM 1443 N N . ASP A 1 187 ? -13.732 2.594 20.271 1.00 75.88 187 ASP A N 1
ATOM 1444 C CA . ASP A 1 187 ? -14.145 2.769 21.674 1.00 75.88 187 ASP A CA 1
ATOM 1445 C C . ASP A 1 187 ? -14.563 1.450 22.372 1.00 75.88 187 ASP A C 1
ATOM 1447 O O . ASP A 1 187 ? -14.484 1.351 23.593 1.00 75.88 187 ASP A O 1
ATOM 1451 N N . SER A 1 188 ? -15.030 0.434 21.633 1.00 66.38 188 SER A N 1
ATOM 1452 C CA . SER A 1 188 ? -15.554 -0.817 22.229 1.00 66.38 188 SER A CA 1
ATOM 1453 C C . SER A 1 188 ? -15.494 -2.061 21.333 1.00 66.38 188 SER A C 1
ATOM 1455 O O . SER A 1 188 ? -16.010 -3.116 21.701 1.00 66.38 188 SER A O 1
ATOM 1457 N N . LYS A 1 189 ? -14.878 -1.963 20.151 1.00 73.50 189 LYS A N 1
ATOM 1458 C CA . LYS A 1 189 ? -14.842 -3.042 19.155 1.00 73.50 189 LYS A CA 1
ATOM 1459 C C . LYS A 1 189 ? -13.425 -3.328 18.707 1.00 73.50 189 LYS A C 1
ATOM 1461 O O . LYS A 1 189 ? -12.571 -2.446 18.726 1.00 73.50 189 LYS A O 1
ATOM 1466 N N . VAL A 1 190 ? -13.184 -4.553 18.251 1.00 74.12 190 VAL A N 1
ATOM 1467 C CA . VAL A 1 190 ? -11.878 -4.908 17.699 1.00 74.12 190 VAL A CA 1
ATOM 1468 C C . VAL A 1 190 ? -11.749 -4.265 16.326 1.00 74.12 190 VAL A C 1
ATOM 1470 O O . VAL A 1 190 ? -12.448 -4.637 15.382 1.00 74.12 190 VAL A O 1
ATOM 1473 N N . LEU A 1 191 ? -10.833 -3.308 16.219 1.00 84.75 191 LEU A N 1
ATOM 1474 C CA . LEU A 1 191 ? -10.498 -2.682 14.954 1.00 84.75 191 LEU A CA 1
ATOM 1475 C C . LEU A 1 191 ? -9.598 -3.612 14.123 1.00 84.75 191 LEU A C 1
ATOM 1477 O O . LEU A 1 191 ? -8.720 -4.313 14.633 1.00 84.75 191 LEU A O 1
ATOM 1481 N N . SER A 1 192 ? -9.847 -3.642 12.823 1.00 84.88 192 SER A N 1
ATOM 1482 C CA . SER A 1 192 ? -9.005 -4.288 11.820 1.00 84.88 192 SER A CA 1
ATOM 1483 C C . SER A 1 192 ? -8.946 -3.415 10.578 1.00 84.88 192 SER A C 1
ATOM 1485 O O . SER A 1 192 ? -9.803 -2.547 10.382 1.00 84.88 192 SER A O 1
ATOM 1487 N N . THR A 1 193 ? -7.934 -3.628 9.741 1.00 87.38 193 THR A N 1
ATOM 1488 C CA . THR A 1 193 ? -7.768 -2.835 8.526 1.00 87.38 193 THR A CA 1
ATOM 1489 C C . THR A 1 193 ? -7.732 -3.706 7.276 1.00 87.38 193 THR A C 1
ATOM 1491 O O . THR A 1 193 ? -7.232 -4.832 7.274 1.00 87.38 193 THR A O 1
ATOM 1494 N N . GLU A 1 194 ? -8.229 -3.183 6.157 1.00 88.38 194 GLU A N 1
ATOM 1495 C CA . GLU A 1 194 ? -8.195 -3.862 4.860 1.00 88.38 194 GLU A CA 1
ATOM 1496 C C . GLU A 1 194 ? -7.727 -2.911 3.760 1.00 88.38 194 GLU A C 1
ATOM 1498 O O . GLU A 1 194 ? -8.107 -1.745 3.722 1.00 88.38 194 GLU A O 1
ATOM 1503 N N . TYR A 1 195 ? -6.876 -3.400 2.858 1.00 88.81 195 TYR A N 1
ATOM 1504 C CA . TYR A 1 195 ? -6.513 -2.637 1.667 1.00 88.81 195 TYR A CA 1
ATOM 1505 C C . TYR A 1 195 ? -7.649 -2.702 0.649 1.00 88.81 195 TYR A C 1
ATOM 1507 O O . TYR A 1 195 ? -8.111 -3.785 0.293 1.00 88.81 195 TYR A O 1
ATOM 1515 N N . THR A 1 196 ? -8.056 -1.547 0.134 1.00 88.31 196 THR A N 1
ATOM 1516 C CA . THR A 1 196 ? -9.087 -1.446 -0.900 1.00 88.31 196 THR A CA 1
ATOM 1517 C C . THR A 1 196 ? -8.657 -0.468 -1.985 1.00 88.31 196 THR A C 1
ATOM 1519 O O . THR A 1 196 ? -7.854 0.435 -1.756 1.00 88.31 196 THR A O 1
ATOM 1522 N N . ALA A 1 197 ? -9.204 -0.660 -3.178 1.00 86.75 197 ALA A N 1
ATOM 1523 C CA . ALA A 1 197 ? -9.174 0.323 -4.249 1.00 86.75 197 ALA A CA 1
ATOM 1524 C C . ALA A 1 197 ? -10.488 1.112 -4.242 1.00 86.75 197 ALA A C 1
ATOM 1526 O O . ALA A 1 197 ? -11.547 0.539 -3.966 1.00 86.75 197 ALA A O 1
ATOM 1527 N N . LEU A 1 198 ? -10.410 2.411 -4.512 1.00 84.31 198 LEU A N 1
ATOM 1528 C CA . LEU A 1 198 ? -11.556 3.282 -4.749 1.00 84.31 198 LEU A CA 1
ATOM 1529 C C . LEU A 1 198 ? -11.457 3.855 -6.167 1.00 84.31 198 LEU A C 1
ATOM 1531 O O . LEU A 1 198 ? -10.348 4.153 -6.614 1.00 84.31 198 LEU A O 1
ATOM 1535 N N . PRO A 1 199 ? -12.582 4.075 -6.866 1.00 77.06 199 PRO A N 1
ATOM 1536 C CA . PRO A 1 199 ? -12.544 4.761 -8.149 1.00 77.06 199 PRO A CA 1
ATOM 1537 C C . PRO A 1 199 ? -12.039 6.194 -7.935 1.00 77.06 199 PRO A C 1
ATOM 1539 O O . PRO A 1 199 ? -12.636 6.951 -7.160 1.00 77.06 199 PRO A O 1
ATOM 1542 N N . GLY A 1 200 ? -10.920 6.525 -8.584 1.00 68.81 200 GLY A N 1
ATOM 1543 C CA . GLY A 1 200 ? -10.286 7.840 -8.547 1.00 68.81 200 GLY A CA 1
ATOM 1544 C C . GLY A 1 200 ? -10.748 8.737 -9.696 1.00 68.81 200 GLY A C 1
ATOM 1545 O O . GLY A 1 200 ? -11.758 8.478 -10.352 1.00 68.81 200 GLY A O 1
ATOM 1546 N 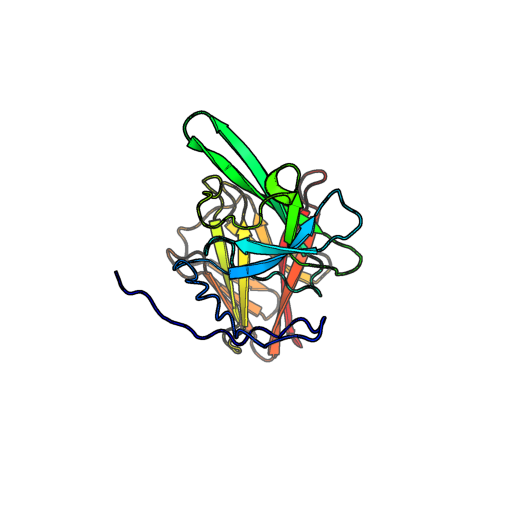N . ALA A 1 201 ? -10.003 9.814 -9.960 1.00 62.19 201 ALA A N 1
ATOM 1547 C CA . ALA A 1 201 ? -10.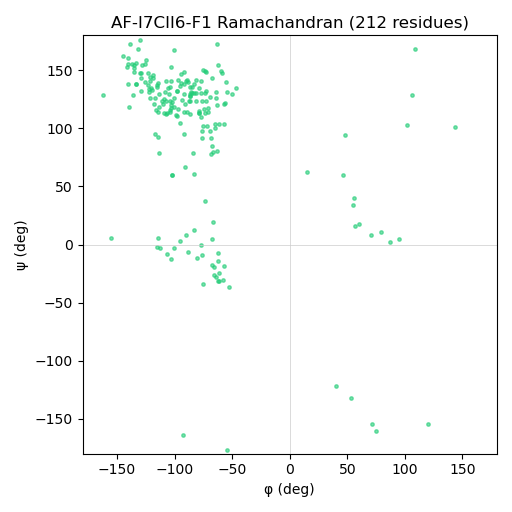239 10.642 -11.142 1.00 62.19 201 ALA A CA 1
ATOM 1548 C C . ALA A 1 201 ? -9.803 9.881 -12.414 1.00 62.19 201 ALA A C 1
ATOM 1550 O O . ALA A 1 201 ? -8.616 9.602 -12.593 1.00 62.19 201 ALA A O 1
ATOM 1551 N N . SER A 1 202 ? -10.748 9.599 -13.322 1.00 62.97 202 SER A N 1
ATOM 1552 C CA . SER A 1 202 ? -10.571 8.792 -14.555 1.00 62.97 202 SER A CA 1
ATOM 1553 C C . SER A 1 202 ? -10.382 7.280 -14.301 1.00 62.97 202 SER A C 1
ATOM 1555 O O . SER A 1 202 ? -10.813 6.763 -13.278 1.00 62.97 202 SER A O 1
ATOM 1557 N N . ASN A 1 203 ? -9.727 6.550 -15.217 1.00 59.09 203 ASN A N 1
ATOM 1558 C CA . ASN A 1 203 ? -9.449 5.102 -15.116 1.00 59.09 203 ASN A CA 1
ATOM 1559 C C . ASN A 1 203 ? -8.460 4.719 -13.993 1.00 59.09 203 ASN A C 1
ATOM 1561 O O . ASN A 1 203 ? -8.056 3.562 -13.879 1.00 59.09 203 ASN A O 1
ATOM 1565 N N . ARG A 1 204 ? -8.032 5.685 -13.176 1.00 68.56 204 ARG A N 1
ATOM 1566 C CA . ARG A 1 204 ? -7.126 5.471 -12.051 1.00 68.56 204 ARG A CA 1
ATOM 1567 C C . ARG A 1 204 ? -7.915 4.993 -10.836 1.00 68.56 204 ARG A C 1
ATOM 1569 O O . ARG A 1 204 ? -8.966 5.542 -10.519 1.00 68.56 204 ARG A O 1
ATOM 1576 N N . GLN A 1 205 ? -7.373 4.017 -10.118 1.00 76.69 205 GLN A N 1
ATOM 1577 C CA . GLN A 1 205 ? -7.877 3.646 -8.800 1.00 76.69 205 GLN A CA 1
ATOM 1578 C C . GLN A 1 205 ? -7.020 4.311 -7.723 1.00 76.69 205 GLN A C 1
ATOM 1580 O O . GLN A 1 205 ? -5.787 4.256 -7.770 1.00 76.69 205 GLN A O 1
ATOM 1585 N N . ASP A 1 206 ? -7.678 4.936 -6.754 1.00 81.12 206 ASP A N 1
ATOM 1586 C CA . ASP A 1 206 ? -7.023 5.497 -5.585 1.00 81.12 206 ASP A CA 1
ATOM 1587 C C . ASP A 1 206 ? -6.898 4.410 -4.509 1.00 81.12 206 ASP A C 1
ATOM 1589 O O . ASP A 1 206 ? -7.886 3.747 -4.170 1.00 81.12 206 ASP A O 1
ATOM 1593 N N . PRO A 1 207 ? -5.693 4.186 -3.962 1.00 86.50 207 PRO A N 1
ATOM 1594 C CA . PRO A 1 207 ? -5.527 3.269 -2.851 1.00 86.50 207 PRO A CA 1
ATOM 1595 C C . PRO A 1 207 ? -6.207 3.840 -1.601 1.00 86.50 207 PRO A C 1
ATOM 1597 O O . PRO A 1 207 ? -6.162 5.045 -1.336 1.00 86.50 207 PRO A O 1
ATOM 1600 N N . ALA A 1 208 ? -6.799 2.960 -0.802 1.00 89.19 208 ALA A N 1
ATOM 1601 C CA . ALA A 1 208 ? -7.360 3.305 0.494 1.00 89.19 208 ALA A CA 1
ATOM 1602 C C . ALA A 1 208 ? -7.187 2.162 1.501 1.00 89.19 208 ALA A C 1
ATOM 1604 O O . ALA A 1 208 ? -6.936 1.005 1.147 1.00 89.19 208 ALA A O 1
ATOM 1605 N N . ILE A 1 209 ? -7.325 2.510 2.774 1.00 90.44 209 ILE A N 1
ATOM 1606 C CA . ILE A 1 209 ? -7.384 1.580 3.893 1.00 90.44 209 ILE A CA 1
ATOM 1607 C C . ILE A 1 209 ? -8.786 1.670 4.483 1.00 90.44 209 ILE A C 1
ATOM 1609 O O . ILE A 1 209 ? -9.206 2.726 4.942 1.00 90.44 209 ILE A O 1
ATOM 1613 N N . GLU A 1 210 ? -9.512 0.564 4.454 1.00 91.19 210 GLU A N 1
ATOM 1614 C CA . GLU A 1 210 ? -10.791 0.425 5.134 1.00 91.19 210 GLU A CA 1
ATOM 1615 C C . GLU A 1 210 ? -10.570 0.031 6.590 1.00 91.19 210 GLU A C 1
ATOM 1617 O O . GLU A 1 210 ? -9.764 -0.851 6.887 1.00 91.19 210 GLU A O 1
ATOM 1622 N N . LEU A 1 211 ? -11.299 0.688 7.485 1.00 89.56 211 LEU A N 1
ATOM 1623 C CA . LEU A 1 211 ? -11.305 0.451 8.918 1.00 89.56 211 LEU A CA 1
ATOM 1624 C C . LEU A 1 211 ? -12.573 -0.327 9.280 1.00 89.56 211 LEU A C 1
ATOM 1626 O O . LEU A 1 211 ? -13.687 0.163 9.088 1.00 89.56 211 LEU A O 1
ATOM 1630 N N . LYS A 1 212 ? -12.415 -1.544 9.802 1.00 87.25 212 LYS A N 1
ATOM 1631 C CA . LYS A 1 212 ? -13.527 -2.445 10.129 1.00 87.25 212 LYS A CA 1
ATOM 1632 C C . LYS A 1 212 ? -13.562 -2.727 11.618 1.00 87.25 212 LYS A C 1
ATOM 1634 O O . LYS A 1 212 ? -12.569 -3.178 12.186 1.00 87.25 212 LYS A O 1
ATOM 1639 N N . THR A 1 213 ? -14.712 -2.492 12.235 1.00 83.06 213 THR A N 1
ATOM 1640 C CA . THR A 1 213 ? -14.978 -2.903 13.615 1.00 83.06 213 THR A CA 1
ATOM 1641 C C . THR A 1 213 ? -15.742 -4.213 13.606 1.00 83.06 213 THR A C 1
ATOM 1643 O O . THR A 1 213 ? -16.870 -4.239 13.109 1.00 83.06 213 THR A O 1
ATOM 1646 N N . ASN A 1 214 ? -15.125 -5.255 14.154 1.00 68.38 214 ASN A N 1
ATOM 1647 C CA . ASN A 1 214 ? -15.766 -6.548 14.387 1.00 68.38 214 ASN A CA 1
ATOM 1648 C C . ASN A 1 214 ? -16.553 -6.527 15.698 1.00 68.38 214 ASN A C 1
ATOM 1650 O O . ASN A 1 214 ? -16.046 -5.919 16.673 1.00 68.38 214 ASN A O 1
#